Protein AF-A0A080LSF0-F1 (afdb_monomer_lite)

Secondary structure (DSSP, 8-state):
--PPP---------------S-EEEEEEEETTTTEEEEEEEEETTS-HHHHHHHHHHHHHHH-HHHHHH--EEEE-GGG--HHHHHIIIIIH-PEEEEPPP----SGGGSTT--TTSPP-EESSTTS-SSEEE-TT--EEEE-TTT--EEEPEEEEEEGGGTEEEEE-HHHHHT---TTGGGS-GGGS-SSSSSS-S-EEEETTS-TTT--SS-TTSHHHHHHHGGGGGT-

Radius of gyration: 25.73 Å; chains: 1; bounding box: 47×42×105 Å

pLDDT: mean 82.64, std 15.12, range [38.5, 96.19]

Sequence (231 aa):
MGLQPVRLTAVTANKQLKSWFGYGLHVIADTHYELPVAVVVTCASASESPILRQRIGERFAEQPVLTERCDDFSTDRGLDAGETKALLWNTYRIRPLIDTRELWCAEKQESGFDPSSTITRPLFPDRTDTLVHTEMGNVRCRCPQTGEVRDLVFQGFAADRDTLKYRCPAAYVGEYVPGRRDLPRRRRCRSRCLWPDRSHQDFRTDRRSFVPTPHGSPSWHGGYNRRTALE

Foldseek 3Di:
DDDDDDDPPDDDPPPDPDDAPDKDWDFDADLVVLGTQDIDIGGPPDDPLVVVLVRVVVSCVVPVVCLVPAQEDADEQSNLDLVSLCCQCVPRVHFYLYAHDPPPCPLVPDDPDDPVDFDWDALDPVDPAQWIAGLLQFIWGAQPVPRDIDTWAWPAADSVQQKTKTAHPCLVVLHADPRLVVADPQQHDPRRDRGDRIDIRRCVVPSSNDTRQGPPDPVSCVVNVSCVSPD

Organism: NCBI:txid327160

Structure (mmCIF, N/CA/C/O backbone):
data_AF-A0A080LSF0-F1
#
_entry.id   AF-A0A080LSF0-F1
#
loop_
_atom_site.group_PDB
_atom_site.id
_atom_site.type_symbol
_atom_site.label_atom_id
_atom_site.label_alt_id
_atom_site.label_comp_id
_atom_site.label_asym_id
_atom_site.label_entity_id
_atom_site.label_seq_id
_atom_site.pdbx_PDB_ins_code
_atom_site.Cartn_x
_atom_site.Cartn_y
_atom_site.Cartn_z
_atom_site.occupancy
_atom_site.B_iso_or_equiv
_atom_site.auth_seq_id
_atom_site.auth_comp_id
_atom_site.auth_asym_id
_atom_site.auth_atom_id
_atom_site.pdbx_PDB_model_num
ATOM 1 N N . MET A 1 1 ? -23.026 25.110 74.675 1.00 40.28 1 MET A N 1
ATOM 2 C CA . MET A 1 1 ? -22.927 23.695 74.255 1.00 40.28 1 MET A CA 1
ATOM 3 C C . MET A 1 1 ? -23.204 23.643 72.756 1.00 40.28 1 MET A C 1
ATOM 5 O O . MET A 1 1 ? -24.357 23.642 72.361 1.00 40.28 1 MET A O 1
ATOM 9 N N . GLY A 1 2 ? -22.163 23.746 71.926 1.00 39.25 2 GLY A N 1
ATOM 10 C CA . GLY A 1 2 ? -22.273 23.708 70.464 1.00 39.25 2 GLY A CA 1
ATOM 11 C C . GLY A 1 2 ? -21.435 22.548 69.945 1.00 39.25 2 GLY A C 1
ATOM 12 O O . GLY A 1 2 ? -20.229 22.522 70.175 1.00 39.25 2 GLY A O 1
ATOM 13 N N . LEU A 1 3 ? -22.099 21.559 69.349 1.00 38.69 3 LEU A N 1
ATOM 14 C CA . LEU A 1 3 ? -21.509 20.324 68.837 1.00 38.69 3 LEU A CA 1
ATOM 15 C C . LEU A 1 3 ? -20.565 20.621 67.662 1.00 38.69 3 LEU A C 1
ATOM 17 O O . LEU A 1 3 ? -20.896 21.390 66.763 1.00 38.69 3 LEU A O 1
ATOM 21 N N . GLN A 1 4 ? -19.378 20.015 67.701 1.00 40.47 4 GLN A N 1
ATOM 22 C CA . GLN A 1 4 ? -18.344 20.134 66.675 1.00 40.47 4 GLN A CA 1
ATOM 23 C C . GLN A 1 4 ? -18.761 19.458 65.355 1.00 40.47 4 GLN A C 1
ATOM 25 O O . GLN A 1 4 ? -19.442 18.431 65.386 1.00 40.47 4 GLN A O 1
ATOM 30 N N . PRO A 1 5 ? -18.298 19.960 64.196 1.00 40.00 5 PRO A N 1
ATOM 31 C CA . PRO A 1 5 ? -18.469 19.269 62.927 1.00 40.00 5 PRO A CA 1
ATOM 32 C C . PRO A 1 5 ? -17.580 18.019 62.857 1.00 40.00 5 PRO A C 1
ATOM 34 O O . PRO A 1 5 ? -16.376 18.058 63.119 1.00 40.00 5 PRO A O 1
ATOM 37 N N . VAL A 1 6 ? -18.199 16.905 62.468 1.00 43.81 6 VAL A N 1
ATOM 38 C CA . VAL A 1 6 ? -17.555 15.615 62.207 1.00 43.81 6 VAL A CA 1
ATOM 39 C C . VAL A 1 6 ? -16.583 15.766 61.034 1.00 43.81 6 VAL A C 1
ATOM 41 O O . VAL A 1 6 ? -16.989 16.021 59.901 1.00 43.81 6 VAL A O 1
ATOM 44 N N . ARG A 1 7 ? -15.284 15.584 61.296 1.00 40.38 7 ARG A N 1
ATOM 45 C CA . ARG A 1 7 ? -14.279 15.369 60.249 1.00 40.38 7 ARG A CA 1
ATOM 46 C C . ARG A 1 7 ? -14.437 13.952 59.706 1.00 40.38 7 ARG A C 1
ATOM 48 O O . ARG A 1 7 ? -13.991 12.994 60.331 1.00 40.38 7 ARG A O 1
ATOM 55 N N . LEU A 1 8 ? -15.042 13.825 58.529 1.00 38.50 8 LEU A N 1
ATOM 56 C CA . LEU A 1 8 ? -14.898 12.628 57.707 1.00 38.50 8 LEU A CA 1
ATOM 57 C C . LEU A 1 8 ? -13.554 12.705 56.979 1.00 38.50 8 LEU A C 1
ATOM 59 O O . LEU A 1 8 ? -13.426 13.314 55.919 1.00 38.50 8 LEU A O 1
ATOM 63 N N . THR A 1 9 ? -12.533 12.103 57.580 1.00 46.72 9 THR A N 1
ATOM 64 C CA . THR A 1 9 ? -11.252 11.832 56.925 1.00 46.72 9 THR A CA 1
ATOM 65 C C . THR A 1 9 ? -11.455 10.639 55.988 1.00 46.72 9 THR A C 1
ATOM 67 O O . THR A 1 9 ? -11.308 9.489 56.394 1.00 46.72 9 THR A O 1
ATOM 70 N N . ALA A 1 10 ? -11.852 10.894 54.741 1.00 41.94 10 ALA A N 1
ATOM 71 C CA . ALA A 1 10 ? -11.826 9.876 53.695 1.00 41.94 10 ALA A CA 1
ATOM 72 C C . ALA A 1 10 ? -10.436 9.868 53.048 1.00 41.94 10 ALA A C 1
ATOM 74 O O . ALA A 1 10 ? -9.954 10.884 52.551 1.00 41.94 10 ALA A O 1
ATOM 75 N N . VAL A 1 11 ? -9.793 8.706 53.127 1.00 44.81 11 VAL A N 1
ATOM 76 C CA . VAL A 1 11 ? -8.444 8.389 52.654 1.00 44.81 11 VAL A CA 1
ATOM 77 C C . VAL A 1 11 ? -8.205 8.919 51.237 1.00 44.81 11 VAL A C 1
ATOM 79 O O . VAL A 1 11 ? -8.890 8.551 50.284 1.00 44.81 11 VAL A O 1
ATOM 82 N N . THR A 1 12 ? -7.197 9.776 51.105 1.00 47.62 12 THR A N 1
ATOM 83 C CA . THR A 1 12 ? -6.703 10.323 49.843 1.00 47.62 12 THR A CA 1
ATOM 84 C C . THR A 1 12 ? -6.126 9.194 48.989 1.00 47.62 12 THR A C 1
ATOM 86 O O . THR A 1 12 ? -4.982 8.781 49.165 1.00 47.62 12 THR A O 1
ATOM 89 N N . ALA A 1 13 ? -6.893 8.693 48.020 1.00 54.50 13 ALA A N 1
ATOM 90 C CA . ALA A 1 13 ? -6.289 8.040 46.868 1.00 54.50 13 ALA A CA 1
ATOM 91 C C . ALA A 1 13 ? -5.693 9.154 46.003 1.00 54.50 13 ALA A C 1
ATOM 93 O O . ALA A 1 13 ? -6.426 9.962 45.435 1.00 54.50 13 ALA A O 1
ATOM 94 N N . ASN A 1 14 ? -4.364 9.224 45.956 1.00 56.47 14 ASN A N 1
ATOM 95 C CA . ASN A 1 14 ? -3.581 10.188 45.186 1.00 56.47 14 ASN A CA 1
ATOM 96 C C . ASN A 1 14 ? -3.813 9.970 43.670 1.00 56.47 14 ASN A C 1
ATOM 98 O O . ASN A 1 14 ? -2.959 9.453 42.954 1.00 56.47 14 ASN A O 1
ATOM 102 N N . LYS A 1 15 ? -5.010 10.288 43.163 1.00 54.94 15 LYS A N 1
ATOM 103 C CA . LYS A 1 15 ? -5.308 10.307 41.729 1.00 54.94 15 LYS A CA 1
ATOM 104 C C . LYS A 1 15 ? -4.701 11.582 41.168 1.00 54.94 15 LYS A C 1
ATOM 106 O O . LYS A 1 15 ? -5.305 12.647 41.244 1.00 54.94 15 LYS A O 1
ATOM 111 N N . GLN A 1 16 ? -3.498 11.471 40.610 1.00 58.56 16 GLN A N 1
ATOM 112 C CA . GLN A 1 16 ? -2.958 12.537 39.775 1.00 58.56 16 GLN A CA 1
ATOM 113 C C . GLN A 1 16 ? -3.924 12.772 38.612 1.00 58.56 16 GLN A C 1
ATOM 115 O O . GLN A 1 16 ? -4.138 11.887 37.780 1.00 58.56 16 GLN A O 1
ATOM 120 N N . LEU A 1 17 ? -4.536 13.955 38.581 1.00 66.69 17 LEU A N 1
ATOM 121 C CA . LEU A 1 17 ? -5.383 14.379 37.479 1.00 66.69 17 LEU A CA 1
ATOM 122 C C . LEU A 1 17 ? -4.464 14.629 36.275 1.00 66.69 17 LEU A C 1
ATOM 124 O O . LEU A 1 17 ? -3.744 15.623 36.234 1.00 66.69 17 LEU A O 1
ATOM 128 N N . LYS A 1 18 ? -4.424 13.688 35.328 1.00 62.88 18 LYS A N 1
ATOM 129 C CA . LYS A 1 18 ? -3.669 13.862 34.083 1.00 62.88 18 LYS A CA 1
ATOM 130 C C . LYS A 1 18 ? -4.494 14.734 33.143 1.00 62.88 18 LYS A C 1
ATOM 132 O O . LYS A 1 18 ? -5.516 14.281 32.632 1.00 62.88 18 LYS A O 1
ATOM 137 N N . SER A 1 19 ? -4.075 15.981 32.949 1.00 66.12 19 SER A N 1
ATOM 138 C CA . SER A 1 19 ? -4.616 16.847 31.906 1.00 66.12 19 SER A CA 1
ATOM 139 C C . SER A 1 19 ? -3.895 16.562 30.589 1.00 66.12 19 SER A C 1
ATOM 141 O O . SER A 1 19 ? -2.668 16.490 30.534 1.00 66.12 19 SER A O 1
ATOM 143 N N . TRP A 1 20 ? -4.665 16.380 29.521 1.00 63.91 20 TRP A N 1
ATOM 144 C CA . TRP A 1 20 ? -4.152 16.203 28.166 1.00 63.91 20 TRP A CA 1
ATOM 145 C C . TRP A 1 20 ? -4.634 17.378 27.327 1.00 63.91 20 TRP A C 1
ATOM 147 O O . TRP A 1 20 ? -5.808 17.745 27.397 1.00 63.91 20 TRP A O 1
ATOM 157 N N . PHE A 1 21 ? -3.746 17.968 26.530 1.00 72.25 21 PHE A N 1
ATOM 158 C CA . PHE A 1 21 ? -4.085 19.070 25.626 1.00 72.25 21 PHE A CA 1
ATOM 159 C C . PHE A 1 21 ? -4.715 18.528 24.329 1.00 72.25 21 PHE A C 1
ATOM 161 O O . PHE A 1 21 ? -4.213 18.755 23.234 1.00 72.25 21 PHE A O 1
ATOM 168 N N . GLY A 1 22 ? -5.774 17.726 24.468 1.00 85.00 22 GLY A N 1
ATOM 169 C CA . GLY A 1 22 ? -6.503 17.115 23.358 1.00 85.00 22 GLY A CA 1
ATOM 170 C C . GLY A 1 22 ? -6.647 15.597 23.455 1.00 85.00 22 GLY A C 1
ATOM 171 O O . GLY A 1 22 ? -5.888 14.902 24.140 1.00 85.00 22 GLY A O 1
ATOM 172 N N . TYR A 1 23 ? -7.629 15.092 22.715 1.00 90.56 23 TYR A N 1
ATOM 173 C CA . TYR A 1 23 ? -7.934 13.674 22.569 1.00 90.56 23 TYR A CA 1
ATOM 174 C C . TYR A 1 23 ? -7.954 13.312 21.084 1.00 90.56 23 TYR A C 1
ATOM 176 O O . TYR A 1 23 ? -8.369 14.123 20.261 1.00 90.56 23 TYR A O 1
ATOM 184 N N . GLY A 1 24 ? -7.514 12.099 20.759 1.00 91.56 24 GLY A N 1
ATOM 185 C CA . GLY A 1 24 ? -7.677 11.498 19.439 1.00 91.56 24 GLY A CA 1
ATOM 186 C C . GLY A 1 24 ? -8.818 10.488 19.470 1.00 91.56 24 GLY A C 1
ATOM 187 O O . GLY A 1 24 ? -8.877 9.665 20.386 1.00 91.56 24 GLY A O 1
ATOM 188 N N . LEU A 1 25 ? -9.716 10.551 18.491 1.00 92.75 25 LEU A N 1
ATOM 189 C CA . LEU A 1 25 ? -10.762 9.557 18.268 1.00 92.75 25 LEU A CA 1
ATOM 190 C C . LEU A 1 25 ? -10.353 8.704 17.067 1.00 92.75 25 LEU A C 1
ATOM 192 O O . LEU A 1 25 ? -10.252 9.221 15.961 1.00 92.75 25 LEU A O 1
ATOM 196 N N . HIS A 1 26 ? -10.136 7.409 17.279 1.00 92.94 26 HIS A N 1
ATOM 197 C CA . HIS A 1 26 ? -9.814 6.472 16.204 1.00 92.94 26 HIS A CA 1
ATOM 198 C C . HIS A 1 26 ? -11.034 5.609 15.938 1.00 92.94 26 HIS A C 1
ATOM 200 O O . HIS A 1 26 ? -11.561 4.976 16.860 1.00 92.94 26 HIS A O 1
ATOM 206 N N . VAL A 1 27 ? -11.462 5.577 14.681 1.00 93.38 27 VAL A N 1
ATOM 207 C CA . VAL A 1 27 ? -12.627 4.819 14.230 1.00 93.38 27 VAL A CA 1
ATOM 208 C C . VAL A 1 27 ? -12.188 3.870 13.126 1.00 93.38 27 VAL A C 1
ATOM 210 O O . VAL A 1 27 ? -11.544 4.275 12.164 1.00 93.38 27 VAL A O 1
ATOM 213 N N . ILE A 1 28 ? -12.548 2.599 13.269 1.00 94.06 28 ILE A N 1
ATOM 214 C CA . ILE A 1 28 ? -12.563 1.640 12.167 1.00 94.06 28 ILE A CA 1
ATOM 215 C C . ILE A 1 28 ? -14.034 1.404 11.859 1.00 94.06 28 ILE A C 1
ATOM 217 O O . ILE A 1 28 ? -14.806 1.103 12.773 1.00 94.06 28 ILE A O 1
ATOM 221 N N . ALA A 1 29 ? -14.425 1.531 10.599 1.00 93.75 29 ALA A N 1
ATOM 222 C CA . ALA A 1 29 ? -15.803 1.351 10.171 1.00 93.75 29 ALA A CA 1
ATOM 223 C C . ALA A 1 29 ? -15.880 0.560 8.863 1.00 93.75 29 ALA A C 1
ATOM 225 O O . ALA A 1 29 ? -14.932 0.516 8.079 1.00 93.75 29 ALA A O 1
ATOM 226 N N . ASP A 1 30 ? -17.023 -0.083 8.662 1.00 93.88 30 ASP A N 1
ATOM 227 C CA . ASP A 1 30 ? -17.401 -0.687 7.393 1.00 93.88 30 ASP A CA 1
ATOM 228 C C . ASP A 1 30 ? -17.843 0.434 6.443 1.00 93.88 30 ASP A C 1
ATOM 230 O O . ASP A 1 30 ? -18.786 1.163 6.744 1.00 93.88 30 ASP A O 1
ATOM 234 N N . THR A 1 31 ? -17.155 0.591 5.311 1.00 92.69 31 THR A N 1
ATOM 235 C CA . THR A 1 31 ? -17.425 1.666 4.339 1.00 92.69 31 THR A CA 1
ATOM 236 C C . THR A 1 31 ? -18.620 1.388 3.430 1.00 92.69 31 THR A C 1
ATOM 238 O O . THR A 1 31 ? -19.065 2.287 2.728 1.00 92.69 31 THR A O 1
ATOM 241 N N . HIS A 1 32 ? -19.150 0.163 3.413 1.00 90.56 32 HIS A N 1
ATOM 242 C CA . HIS A 1 32 ? -20.337 -0.182 2.634 1.00 90.56 32 HIS A CA 1
ATOM 243 C C . HIS A 1 32 ? -21.624 0.118 3.406 1.00 90.56 32 HIS A C 1
ATOM 245 O O . HIS A 1 32 ? -22.614 0.542 2.816 1.00 90.56 32 HIS A O 1
ATOM 251 N N . TYR A 1 33 ? -21.620 -0.122 4.718 1.00 91.44 33 TYR A N 1
ATOM 252 C CA . TYR A 1 33 ? -22.769 0.141 5.592 1.00 91.44 33 TYR A CA 1
ATOM 253 C C . TYR A 1 33 ? -22.619 1.407 6.440 1.00 91.44 33 TYR A C 1
ATOM 255 O O . TYR A 1 33 ? -23.554 1.753 7.155 1.00 91.44 33 TYR A O 1
ATOM 263 N N . GLU A 1 34 ? -21.460 2.065 6.387 1.00 91.69 34 GLU A N 1
ATOM 264 C CA . GLU A 1 34 ? -21.128 3.264 7.172 1.00 91.69 34 GLU A CA 1
ATOM 265 C C . GLU A 1 34 ? -21.250 3.031 8.691 1.00 91.69 34 GLU A C 1
ATOM 267 O O . GLU A 1 34 ? -21.584 3.924 9.470 1.00 91.69 34 GLU A O 1
ATOM 272 N N . LEU A 1 35 ? -20.980 1.797 9.137 1.00 91.25 35 LEU A N 1
ATOM 273 C CA . LEU A 1 35 ? -21.131 1.391 10.535 1.00 91.25 35 LEU A CA 1
ATOM 274 C C . LEU A 1 35 ? -19.777 1.292 11.246 1.00 91.25 35 LEU A C 1
ATOM 276 O O . LEU A 1 35 ? -18.890 0.575 10.770 1.00 91.25 35 LEU A O 1
ATOM 280 N N . PRO A 1 36 ? -19.613 1.920 12.428 1.00 92.81 36 PRO A N 1
ATOM 281 C CA . PRO A 1 36 ? -18.397 1.779 13.213 1.00 92.81 36 PRO A CA 1
ATOM 282 C C . PRO A 1 36 ? -18.262 0.347 13.736 1.00 92.81 36 PRO A C 1
ATOM 284 O O . PRO A 1 36 ? -19.148 -0.178 14.412 1.00 92.81 36 PRO A O 1
ATOM 287 N N . VAL A 1 37 ? -17.120 -0.277 13.455 1.00 92.75 37 VAL A N 1
ATOM 288 C CA . VAL A 1 37 ? -16.771 -1.611 13.959 1.00 92.75 37 VAL A CA 1
ATOM 289 C C . VAL A 1 37 ? -15.859 -1.539 15.176 1.00 92.75 37 VAL A C 1
ATOM 291 O O . VAL A 1 37 ? -15.918 -2.428 16.017 1.00 92.75 37 VAL A O 1
ATOM 294 N N . ALA A 1 38 ? -15.039 -0.498 15.310 1.00 92.19 38 ALA A N 1
ATOM 295 C CA . ALA A 1 38 ? -14.228 -0.258 16.498 1.00 92.19 38 ALA A CA 1
ATOM 296 C C . ALA A 1 38 ? -14.051 1.243 16.730 1.00 92.19 38 ALA A C 1
ATOM 298 O O . ALA A 1 38 ? -13.849 2.002 15.784 1.00 92.19 38 ALA A O 1
ATOM 299 N N . VAL A 1 39 ? -14.098 1.659 17.996 1.00 93.44 39 VAL A N 1
ATOM 300 C CA . VAL A 1 39 ? -13.910 3.053 18.407 1.00 93.44 39 VAL A CA 1
ATOM 301 C C . VAL A 1 39 ? -13.002 3.091 19.627 1.00 93.44 39 VAL A C 1
ATOM 303 O O . VAL A 1 39 ? -13.210 2.353 20.590 1.00 93.44 39 VAL A O 1
ATOM 306 N N . VAL A 1 40 ? -11.999 3.964 19.608 1.00 93.69 40 VAL A N 1
ATOM 307 C CA . VAL A 1 40 ? -11.136 4.221 20.763 1.00 93.69 40 VAL A CA 1
ATOM 308 C C . VAL A 1 40 ? -10.843 5.707 20.885 1.00 93.69 40 VAL A C 1
ATOM 310 O O . VAL A 1 40 ? -10.529 6.376 19.906 1.00 93.69 40 VAL A O 1
ATOM 313 N N . VAL A 1 41 ? -10.883 6.206 22.119 1.00 93.81 41 VAL A N 1
ATOM 314 C CA . VAL A 1 41 ? -10.379 7.536 22.460 1.00 93.81 41 VAL A CA 1
ATOM 315 C C . VAL A 1 41 ? -9.016 7.389 23.117 1.00 93.81 41 VAL A C 1
ATOM 317 O O . VAL A 1 41 ? -8.855 6.637 24.081 1.00 93.81 41 VAL A O 1
ATOM 320 N N . THR A 1 42 ? -8.027 8.113 22.610 1.00 92.88 42 THR A N 1
ATOM 321 C CA . THR A 1 42 ? -6.694 8.194 23.204 1.00 92.88 42 THR A CA 1
ATOM 322 C C . THR A 1 42 ? -6.323 9.631 23.513 1.00 92.88 42 THR A C 1
ATOM 324 O O . THR A 1 42 ? -6.989 10.583 23.116 1.00 92.88 42 THR A O 1
ATOM 327 N N . CYS A 1 43 ? -5.222 9.800 24.235 1.00 91.19 43 CYS A N 1
ATOM 328 C CA . CYS A 1 43 ? -4.607 11.110 24.397 1.00 91.19 43 CYS A CA 1
ATOM 329 C C . CYS A 1 43 ? -4.066 11.580 23.038 1.00 91.19 43 CYS A C 1
ATOM 331 O O . CYS A 1 43 ? -3.613 10.743 22.255 1.00 91.19 43 CYS A O 1
ATOM 333 N N . ALA A 1 44 ? -4.064 12.888 22.770 1.00 87.88 44 ALA A N 1
ATOM 334 C CA . ALA A 1 44 ? -3.561 13.434 21.501 1.00 87.88 44 ALA A CA 1
ATOM 335 C C . ALA A 1 44 ? -2.072 13.134 21.235 1.00 87.88 44 ALA A C 1
ATOM 337 O O . ALA A 1 44 ? -1.633 13.130 20.093 1.00 87.88 44 ALA A O 1
ATOM 338 N N . SER A 1 45 ? -1.285 12.859 22.278 1.00 88.50 45 SER A N 1
ATOM 339 C CA . SER A 1 45 ? 0.127 12.480 22.153 1.00 88.50 45 SER A CA 1
ATOM 340 C C . SER A 1 45 ? 0.348 11.017 21.757 1.00 88.50 45 SER A C 1
ATOM 342 O O . SER A 1 45 ? 1.490 10.603 21.554 1.00 88.50 45 SER A O 1
ATOM 344 N N . ALA A 1 46 ? -0.711 10.207 21.702 1.00 90.56 46 ALA A N 1
ATOM 345 C CA . ALA A 1 46 ? -0.591 8.796 21.383 1.00 90.56 46 ALA A C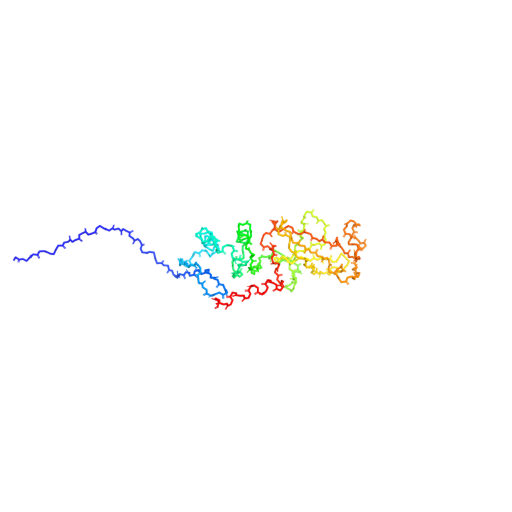A 1
ATOM 346 C C . ALA A 1 46 ? -0.425 8.601 19.870 1.00 90.56 46 ALA A C 1
ATOM 348 O O . ALA A 1 46 ? -1.184 9.145 19.075 1.00 90.56 46 ALA A O 1
ATOM 349 N N . SER A 1 47 ? 0.570 7.805 19.475 1.00 90.25 47 SER A N 1
ATOM 350 C CA . SER A 1 47 ? 0.828 7.520 18.062 1.00 90.25 47 SER A CA 1
ATOM 351 C C . SER A 1 47 ? -0.287 6.662 17.461 1.00 90.25 47 SER A C 1
ATOM 353 O O . SER A 1 47 ? -0.637 5.616 18.008 1.00 90.25 47 SER A O 1
ATOM 355 N N . GLU A 1 48 ? -0.801 7.080 16.307 1.00 93.38 48 GLU A N 1
ATOM 356 C CA . GLU A 1 48 ? -1.929 6.445 15.620 1.00 93.38 48 GLU A CA 1
ATOM 357 C C . GLU A 1 48 ? -1.570 5.066 15.047 1.00 93.38 48 GLU A C 1
ATOM 359 O O . GLU A 1 48 ? -2.345 4.121 15.164 1.00 93.38 48 GLU A O 1
ATOM 364 N N . SER A 1 49 ? -0.369 4.895 14.479 1.00 92.81 49 SER A N 1
ATOM 365 C CA . SER A 1 49 ? 0.010 3.639 13.811 1.00 92.81 49 SER A CA 1
ATOM 366 C C . SER A 1 49 ? 0.054 2.418 14.746 1.00 92.81 49 SER A C 1
ATOM 368 O O . SER A 1 49 ? -0.423 1.352 14.343 1.00 92.81 49 SER A O 1
ATOM 370 N N . PRO A 1 50 ? 0.610 2.498 15.975 1.00 94.12 50 PRO A N 1
ATOM 371 C CA . PRO A 1 50 ? 0.489 1.423 16.960 1.00 94.12 50 PRO A CA 1
ATOM 372 C C . PRO A 1 50 ? -0.955 1.151 17.382 1.00 94.12 50 PRO A C 1
ATOM 374 O O . PRO A 1 50 ? -1.342 -0.014 17.461 1.00 94.12 50 PRO A O 1
ATOM 377 N N . ILE A 1 51 ? -1.749 2.206 17.610 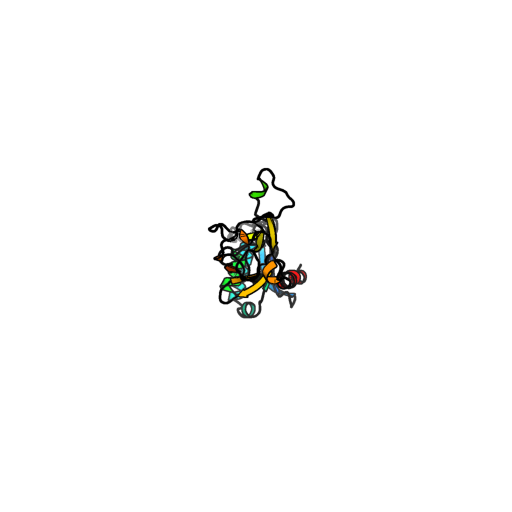1.00 94.81 51 ILE A N 1
ATOM 378 C CA . ILE A 1 51 ? -3.154 2.081 18.018 1.00 94.81 51 ILE A CA 1
ATOM 379 C C . ILE A 1 51 ? -3.943 1.347 16.938 1.00 94.81 51 ILE A C 1
ATOM 381 O O . ILE A 1 51 ? -4.613 0.368 17.245 1.00 94.81 51 ILE A O 1
ATOM 385 N N . LEU A 1 52 ? -3.811 1.753 15.674 1.00 95.12 52 LEU A N 1
ATOM 386 C CA . LEU A 1 52 ? -4.470 1.108 14.542 1.00 95.12 52 LEU A CA 1
ATOM 387 C C . LEU A 1 52 ? -4.187 -0.398 14.510 1.00 95.12 52 LEU A C 1
ATOM 389 O O . LEU A 1 52 ? -5.111 -1.205 14.469 1.00 95.12 52 LEU A O 1
ATOM 393 N N . ARG A 1 53 ? -2.908 -0.789 14.568 1.00 95.44 53 ARG A N 1
ATOM 394 C CA . ARG A 1 53 ? -2.505 -2.204 14.517 1.00 95.44 53 ARG A CA 1
ATOM 395 C C . ARG A 1 53 ? -3.037 -2.999 15.705 1.00 95.44 53 ARG A C 1
ATOM 397 O O . ARG A 1 53 ? -3.502 -4.120 15.516 1.00 95.44 53 ARG A O 1
ATOM 404 N N . GLN A 1 54 ? -2.999 -2.418 16.903 1.00 95.19 54 GLN A N 1
ATOM 405 C CA . GLN A 1 54 ? -3.588 -3.026 18.094 1.00 95.19 54 GLN A CA 1
ATOM 406 C C . GLN A 1 54 ? -5.096 -3.237 17.911 1.00 95.19 54 GLN A C 1
ATOM 408 O O . GLN A 1 54 ? -5.584 -4.339 18.139 1.00 95.19 54 GLN A O 1
ATOM 413 N N . ARG A 1 55 ? -5.823 -2.215 17.444 1.00 94.94 55 ARG A N 1
ATOM 414 C CA . ARG A 1 55 ? -7.281 -2.273 17.271 1.00 94.94 55 ARG A CA 1
ATOM 415 C C . ARG A 1 55 ? -7.714 -3.238 16.179 1.00 94.94 55 ARG A C 1
ATOM 417 O O . ARG A 1 55 ? -8.687 -3.952 16.386 1.00 94.94 55 ARG A O 1
ATOM 424 N N . ILE A 1 56 ? -6.978 -3.314 15.070 1.00 94.88 56 ILE A N 1
ATOM 425 C CA . ILE A 1 56 ? -7.167 -4.355 14.049 1.00 94.88 56 ILE A CA 1
ATOM 426 C C . ILE A 1 56 ? -7.034 -5.738 14.699 1.00 94.88 56 ILE A C 1
ATOM 428 O O . ILE A 1 56 ? -7.923 -6.571 14.551 1.00 94.88 56 ILE A O 1
ATOM 432 N N . GLY A 1 57 ? -5.954 -5.959 15.456 1.00 93.38 57 GLY A N 1
ATOM 433 C CA . GLY A 1 57 ? -5.674 -7.235 16.112 1.00 93.38 57 GLY A CA 1
ATOM 434 C C . GLY A 1 57 ? -6.765 -7.676 17.086 1.00 93.38 57 GLY A C 1
ATOM 435 O O . GLY A 1 57 ? -7.291 -8.781 16.970 1.00 93.38 57 GLY A O 1
ATOM 436 N N . GLU A 1 58 ? -7.125 -6.793 18.017 1.00 94.25 58 GLU A N 1
ATOM 437 C CA . GLU A 1 58 ? -8.179 -7.025 19.009 1.00 94.25 58 GLU A CA 1
ATOM 438 C C . GLU A 1 58 ? -9.526 -7.269 18.330 1.00 94.25 58 GLU A C 1
ATOM 440 O O . GLU A 1 58 ? -10.175 -8.283 18.584 1.00 94.25 58 GLU A O 1
ATOM 445 N N . ARG A 1 59 ? -9.926 -6.386 17.406 1.00 93.62 59 ARG A N 1
ATOM 446 C CA . ARG A 1 59 ? -11.262 -6.447 16.817 1.00 93.62 59 ARG A CA 1
ATOM 447 C C . ARG A 1 59 ? -11.474 -7.704 15.985 1.00 93.62 59 ARG A C 1
ATOM 449 O O . ARG A 1 59 ? -12.541 -8.308 16.036 1.00 93.62 59 ARG A O 1
ATOM 456 N N . PHE A 1 60 ? -10.465 -8.104 15.225 1.00 92.81 60 PHE A N 1
ATOM 457 C CA . PHE A 1 60 ? -10.527 -9.298 14.393 1.00 92.81 60 PHE A CA 1
ATOM 458 C C . PHE A 1 60 ? -10.415 -10.595 15.194 1.00 92.81 60 PHE A C 1
ATOM 460 O O . PHE A 1 60 ? -10.990 -11.601 14.786 1.00 92.81 60 PHE A O 1
ATOM 467 N N . ALA A 1 61 ? -9.744 -10.576 16.349 1.00 92.69 61 ALA A N 1
ATOM 468 C CA . ALA A 1 61 ? -9.771 -11.698 17.283 1.00 92.69 61 ALA A CA 1
ATOM 469 C C . ALA A 1 61 ? -11.141 -11.840 17.970 1.00 92.69 61 ALA A C 1
ATOM 471 O O . ALA A 1 61 ? -11.647 -12.950 18.113 1.00 92.69 61 ALA A O 1
ATOM 472 N N . GLU A 1 62 ? -11.758 -10.724 18.367 1.00 94.44 62 GLU A N 1
ATOM 473 C CA . GLU A 1 62 ? -13.090 -10.703 18.985 1.00 94.44 62 GLU A CA 1
ATOM 474 C C . GLU A 1 62 ? -14.207 -11.074 18.004 1.00 94.44 62 GLU A C 1
ATOM 476 O O . GLU A 1 62 ? -15.183 -11.720 18.386 1.00 94.44 62 GLU A O 1
ATOM 481 N N . GLN A 1 63 ? -14.088 -10.650 16.742 1.00 92.94 63 GLN A N 1
ATOM 482 C CA . GLN A 1 63 ? -15.094 -10.869 15.703 1.00 92.94 63 GLN A CA 1
ATOM 483 C C . GLN A 1 63 ? -14.470 -11.395 14.403 1.00 92.94 63 GLN A C 1
ATOM 485 O O . GLN A 1 63 ? -14.322 -10.641 13.435 1.00 92.94 63 GLN A O 1
ATOM 490 N N . PRO A 1 64 ? -14.178 -12.707 14.328 1.00 92.31 64 PRO A N 1
ATOM 491 C CA . PRO A 1 64 ? -13.571 -13.319 13.145 1.00 92.31 64 PRO A CA 1
ATOM 492 C C . PRO A 1 64 ? -14.385 -13.130 11.857 1.00 92.31 64 PRO A C 1
ATOM 494 O O . PRO A 1 64 ? -13.810 -12.956 10.786 1.00 92.31 64 PRO A O 1
ATOM 497 N N . VAL A 1 65 ? -15.717 -13.044 11.956 1.00 92.12 65 VAL A N 1
ATOM 498 C CA . VAL A 1 65 ? -16.607 -12.781 10.808 1.00 92.12 65 VAL A CA 1
ATOM 499 C C . VAL A 1 65 ? -16.250 -11.499 10.042 1.00 92.12 65 VAL A C 1
ATOM 501 O O . VAL A 1 65 ? -16.499 -11.406 8.842 1.00 92.12 65 VAL A O 1
ATOM 504 N N . LEU A 1 66 ? -15.644 -10.505 10.705 1.00 91.00 66 LEU A N 1
ATOM 505 C CA . LEU A 1 66 ? -15.173 -9.293 10.034 1.00 91.00 66 LEU A CA 1
ATOM 506 C C . LEU A 1 66 ? -13.995 -9.598 9.107 1.00 91.00 66 LEU A C 1
ATOM 508 O O . LEU A 1 66 ? -13.960 -9.090 7.993 1.00 91.00 66 LEU A O 1
ATOM 512 N N . THR A 1 67 ? -13.067 -10.463 9.524 1.00 90.19 67 THR A N 1
ATOM 513 C CA . THR A 1 67 ? -11.928 -10.866 8.681 1.00 90.19 67 THR A CA 1
ATOM 514 C C . THR A 1 67 ? -12.349 -11.694 7.480 1.00 90.19 67 THR A C 1
ATOM 516 O O . THR A 1 67 ? -11.772 -11.543 6.413 1.00 90.19 67 THR A O 1
ATOM 519 N N . GLU A 1 68 ? -13.385 -12.520 7.623 1.00 90.44 68 GLU A N 1
ATOM 520 C CA . GLU A 1 68 ? -13.912 -13.338 6.524 1.00 90.44 68 GLU A CA 1
ATOM 521 C C . GLU A 1 68 ? -14.593 -12.503 5.434 1.00 90.44 68 GLU A C 1
ATOM 523 O O . GLU A 1 68 ? -14.664 -12.930 4.284 1.00 90.44 68 GLU A O 1
ATOM 528 N N . ARG A 1 69 ? -15.110 -11.323 5.793 1.00 91.88 69 ARG A N 1
ATOM 529 C CA . ARG A 1 69 ? -15.869 -10.446 4.889 1.00 91.88 69 ARG A CA 1
ATOM 530 C C . ARG A 1 69 ? -15.083 -9.239 4.386 1.00 91.88 69 ARG A C 1
ATOM 532 O O . ARG A 1 69 ? -15.512 -8.600 3.430 1.00 91.88 69 ARG A O 1
ATOM 539 N N . CYS A 1 70 ? -13.995 -8.875 5.056 1.00 94.06 70 CYS A N 1
ATOM 540 C CA . CYS A 1 70 ? -13.208 -7.697 4.724 1.00 94.06 70 CYS A CA 1
ATOM 541 C C . CYS A 1 70 ? -12.238 -8.020 3.581 1.00 94.06 70 CYS A C 1
ATOM 543 O O . CYS A 1 70 ? -11.207 -8.652 3.787 1.00 94.06 70 CYS A O 1
ATOM 545 N N . ASP A 1 71 ? -12.555 -7.573 2.367 1.00 93.62 71 ASP A N 1
ATOM 546 C CA . ASP A 1 71 ? -11.673 -7.768 1.208 1.00 93.62 71 ASP A CA 1
ATOM 547 C C . ASP A 1 71 ? -10.487 -6.791 1.205 1.00 93.62 71 ASP A C 1
ATOM 549 O O . ASP A 1 71 ? -9.357 -7.137 0.833 1.00 93.62 71 ASP A O 1
ATOM 553 N N . ASP A 1 72 ? -10.748 -5.546 1.606 1.00 95.75 72 ASP A N 1
ATOM 554 C CA . ASP A 1 72 ? -9.790 -4.452 1.603 1.00 95.75 72 ASP A CA 1
ATOM 555 C C . ASP A 1 72 ? -9.911 -3.552 2.841 1.00 95.75 72 ASP A C 1
ATOM 557 O O . ASP A 1 72 ? -10.957 -3.458 3.477 1.00 95.75 72 ASP A O 1
ATOM 561 N N . PHE A 1 73 ? -8.790 -2.925 3.206 1.00 96.19 73 PHE A N 1
ATOM 562 C CA . PHE A 1 73 ? -8.691 -1.992 4.325 1.00 96.19 73 PHE A CA 1
ATOM 563 C C . PHE A 1 73 ? -7.991 -0.719 3.859 1.00 96.19 73 PHE A C 1
ATOM 565 O O . PHE A 1 73 ? -6.818 -0.763 3.471 1.00 96.19 73 PHE A O 1
ATOM 572 N N . SER A 1 74 ? -8.696 0.410 3.911 1.00 95.62 74 SER A N 1
ATOM 573 C CA . SER A 1 74 ? -8.174 1.723 3.531 1.00 95.62 74 SER A CA 1
ATOM 574 C C . SER A 1 74 ? -7.931 2.621 4.736 1.00 95.62 74 SER A C 1
ATOM 576 O O . SER A 1 74 ? -8.705 2.609 5.689 1.00 95.62 74 SER A O 1
ATOM 578 N N . THR A 1 75 ? -6.878 3.431 4.677 1.00 93.94 75 THR A N 1
ATOM 579 C CA . THR A 1 75 ? -6.613 4.483 5.666 1.00 93.94 75 THR A CA 1
ATOM 580 C C . THR A 1 75 ? -5.734 5.583 5.067 1.00 93.94 75 THR A C 1
ATOM 582 O O . THR A 1 75 ? -5.220 5.435 3.954 1.00 93.94 75 THR A O 1
ATOM 585 N N . ASP A 1 76 ? -5.564 6.686 5.785 1.00 91.50 76 ASP A N 1
ATOM 586 C CA . ASP A 1 76 ? -4.801 7.846 5.345 1.00 91.50 76 ASP A CA 1
ATOM 587 C C . ASP A 1 76 ? -3.340 7.540 5.014 1.00 91.50 76 ASP A C 1
ATOM 589 O O . ASP A 1 76 ? -2.696 6.667 5.604 1.00 91.50 76 ASP A O 1
ATOM 593 N N . ARG A 1 77 ? -2.767 8.366 4.130 1.00 93.19 77 ARG A N 1
ATOM 594 C CA . ARG A 1 77 ? -1.335 8.354 3.779 1.00 93.19 77 ARG A CA 1
ATOM 595 C C . ARG A 1 77 ? -0.421 8.456 5.007 1.00 93.19 77 ARG A C 1
ATOM 597 O O . ARG A 1 77 ? 0.697 7.946 4.992 1.00 93.19 77 ARG A O 1
ATOM 604 N N . GLY A 1 78 ? -0.877 9.116 6.075 1.00 92.50 78 GLY A N 1
ATOM 605 C CA . GLY A 1 78 ? -0.134 9.242 7.335 1.00 92.50 78 GLY A CA 1
ATOM 606 C C . GLY A 1 78 ? 0.144 7.902 8.026 1.00 92.50 78 GLY A C 1
ATOM 607 O O . GLY A 1 78 ? 1.115 7.788 8.772 1.00 92.50 78 GLY A O 1
ATOM 608 N N . LEU A 1 79 ? -0.655 6.876 7.721 1.00 93.81 79 LEU A N 1
ATOM 609 C CA . LEU A 1 79 ? -0.597 5.540 8.315 1.00 93.81 79 LEU A CA 1
ATOM 610 C C . LEU A 1 79 ? 0.118 4.515 7.416 1.00 93.81 79 LEU A C 1
ATOM 612 O O . LEU A 1 79 ? 0.069 3.307 7.670 1.00 93.81 79 LEU A O 1
ATOM 616 N N . ASP A 1 80 ? 0.828 4.997 6.392 1.00 95.31 80 ASP A N 1
ATOM 617 C CA . ASP A 1 80 ? 1.681 4.197 5.518 1.00 95.31 80 ASP A CA 1
ATOM 618 C C . ASP A 1 80 ? 2.866 3.575 6.269 1.00 95.31 80 ASP A C 1
ATOM 620 O O . ASP A 1 80 ? 3.929 4.180 6.430 1.00 95.31 80 ASP A O 1
ATOM 624 N N . ALA A 1 81 ? 2.684 2.328 6.696 1.00 94.38 81 ALA A N 1
ATOM 625 C CA . ALA A 1 81 ? 3.705 1.535 7.362 1.00 94.38 81 ALA A CA 1
ATOM 626 C C . ALA A 1 81 ? 3.746 0.105 6.808 1.00 94.38 81 ALA A C 1
ATOM 628 O O . ALA A 1 81 ? 2.709 -0.536 6.590 1.00 94.38 81 ALA A O 1
ATOM 629 N N . GLY A 1 82 ? 4.962 -0.418 6.622 1.00 93.81 82 GLY A N 1
ATOM 630 C CA . GLY A 1 82 ? 5.180 -1.786 6.150 1.00 93.81 82 GLY A CA 1
ATOM 631 C C . GLY A 1 82 ? 4.603 -2.825 7.112 1.00 93.81 82 GLY A C 1
ATOM 632 O O . GLY A 1 82 ? 4.041 -3.822 6.669 1.00 93.81 82 GLY A O 1
ATOM 633 N N . GLU A 1 83 ? 4.654 -2.562 8.418 1.00 94.75 83 GLU A N 1
ATOM 634 C CA . GLU A 1 83 ? 4.108 -3.416 9.475 1.00 94.75 83 GLU A CA 1
ATOM 635 C C . GLU A 1 83 ? 2.582 -3.500 9.413 1.00 94.75 83 GLU A C 1
ATOM 637 O O . GLU A 1 83 ? 2.020 -4.579 9.589 1.00 94.75 83 GLU A O 1
ATOM 642 N N . THR A 1 84 ? 1.900 -2.388 9.124 1.00 95.69 84 THR A N 1
ATOM 643 C CA . THR A 1 84 ? 0.437 -2.365 8.958 1.00 95.69 84 THR A CA 1
ATOM 644 C C . THR A 1 84 ? 0.031 -3.159 7.718 1.00 95.69 84 THR A C 1
ATOM 646 O O . THR A 1 84 ? -0.832 -4.034 7.789 1.00 95.69 84 THR A O 1
ATOM 649 N N . LYS A 1 85 ? 0.710 -2.925 6.587 1.00 95.19 85 LYS A N 1
ATOM 650 C CA . LYS A 1 85 ? 0.500 -3.670 5.333 1.00 95.19 85 LYS A CA 1
ATOM 651 C C . LYS A 1 85 ? 0.805 -5.167 5.498 1.00 95.19 85 LYS A C 1
ATOM 653 O O . LYS A 1 85 ? 0.111 -6.009 4.926 1.00 95.19 85 LYS A O 1
ATOM 658 N N . ALA A 1 86 ? 1.819 -5.511 6.295 1.00 94.06 86 ALA A N 1
ATOM 659 C CA . ALA A 1 86 ? 2.159 -6.888 6.642 1.00 94.06 86 ALA A CA 1
ATOM 660 C C . ALA A 1 86 ? 1.071 -7.544 7.495 1.00 94.06 86 ALA A C 1
ATOM 662 O O . ALA A 1 86 ? 0.661 -8.651 7.166 1.00 94.06 86 ALA A O 1
ATOM 663 N N . LEU A 1 87 ? 0.593 -6.869 8.544 1.00 95.19 87 LEU A N 1
ATOM 664 C CA . LEU A 1 87 ? -0.470 -7.364 9.419 1.00 95.19 87 LEU A CA 1
ATOM 665 C C . LEU A 1 87 ? -1.736 -7.688 8.618 1.00 95.19 87 LEU A C 1
ATOM 667 O O . LEU A 1 87 ? -2.250 -8.800 8.701 1.00 95.19 87 LEU A O 1
ATOM 671 N N . LEU A 1 88 ? -2.195 -6.744 7.794 1.00 95.88 88 LEU A N 1
ATOM 672 C CA . LEU A 1 88 ? -3.403 -6.906 6.984 1.00 95.88 88 LEU A CA 1
ATOM 673 C C . LEU A 1 88 ? -3.294 -8.102 6.032 1.00 95.88 88 LEU A C 1
ATOM 675 O O . LEU A 1 88 ? -4.160 -8.974 6.037 1.00 95.88 88 LEU A O 1
ATOM 679 N N . TRP A 1 89 ? -2.206 -8.196 5.262 1.00 94.81 89 TRP A N 1
ATOM 680 C CA . TRP A 1 89 ? -2.097 -9.254 4.260 1.00 94.81 89 TRP A CA 1
ATOM 681 C C . TRP A 1 89 ? -1.633 -10.601 4.822 1.00 94.81 89 TRP A C 1
ATOM 683 O O . TRP A 1 89 ? -2.222 -11.631 4.510 1.00 94.81 89 TRP A O 1
ATOM 693 N N . ASN A 1 90 ? -0.560 -10.629 5.614 1.00 92.69 90 ASN A N 1
ATOM 694 C CA . ASN A 1 90 ? 0.041 -11.892 6.050 1.00 92.69 90 ASN A CA 1
ATOM 695 C C . ASN A 1 90 ? -0.825 -12.604 7.088 1.00 92.69 90 ASN A C 1
ATOM 697 O O . ASN A 1 90 ? -0.898 -13.830 7.057 1.00 92.69 90 ASN A O 1
ATOM 701 N N . THR A 1 91 ? -1.457 -11.845 7.987 1.00 93.56 91 THR A N 1
ATOM 702 C CA . THR A 1 91 ? -2.269 -12.409 9.069 1.00 93.56 91 THR A CA 1
ATOM 703 C C . THR A 1 91 ? -3.714 -12.591 8.633 1.00 93.56 91 THR A C 1
ATOM 705 O O . THR A 1 91 ? -4.265 -13.671 8.814 1.00 93.56 91 THR A O 1
ATOM 708 N N . TYR A 1 92 ? -4.317 -11.562 8.032 1.00 95.12 92 TYR A N 1
ATOM 709 C CA . TYR A 1 92 ? -5.761 -11.546 7.775 1.00 95.12 92 TYR A CA 1
ATOM 710 C C . TYR A 1 92 ? -6.147 -11.726 6.306 1.00 95.12 92 TYR A C 1
ATOM 712 O O . TYR A 1 92 ? -7.325 -11.871 6.013 1.00 95.12 92 TYR A O 1
ATOM 720 N N . ARG A 1 93 ? -5.180 -11.737 5.376 1.00 93.81 93 ARG A N 1
ATOM 721 C CA . ARG A 1 93 ? -5.421 -11.793 3.918 1.00 93.81 93 ARG A CA 1
ATOM 722 C C . ARG A 1 93 ? -6.303 -10.655 3.387 1.00 93.81 93 ARG A C 1
ATOM 724 O O . ARG A 1 93 ? -6.877 -10.765 2.309 1.00 93.81 93 ARG A O 1
ATOM 731 N N . ILE A 1 94 ? -6.291 -9.523 4.088 1.00 95.81 94 ILE A N 1
ATOM 732 C CA . ILE A 1 94 ? -6.990 -8.291 3.720 1.00 95.81 94 ILE A CA 1
ATOM 733 C C . ILE A 1 94 ? -6.056 -7.423 2.876 1.00 95.81 94 ILE A C 1
ATOM 735 O O . ILE A 1 94 ? -4.880 -7.241 3.211 1.00 95.81 94 ILE A O 1
ATOM 739 N N . ARG A 1 95 ? -6.554 -6.880 1.762 1.00 95.81 95 ARG A N 1
ATOM 740 C CA . ARG A 1 95 ? -5.755 -6.043 0.854 1.00 95.81 95 ARG A CA 1
ATOM 741 C C . ARG A 1 95 ? -5.559 -4.642 1.450 1.00 95.81 95 ARG A C 1
ATOM 743 O O . ARG A 1 95 ? -6.541 -3.928 1.632 1.00 95.81 95 ARG A O 1
ATOM 750 N N . PRO A 1 96 ? -4.317 -4.196 1.710 1.00 95.75 96 PRO A N 1
ATOM 751 C CA . PRO A 1 96 ? -4.085 -2.845 2.200 1.00 95.75 96 PRO A CA 1
ATOM 752 C C . PRO A 1 96 ? -4.207 -1.818 1.065 1.00 95.75 96 PRO A C 1
ATOM 754 O O . PRO A 1 96 ? -3.471 -1.884 0.078 1.00 95.75 96 PRO A O 1
ATOM 757 N N . LEU A 1 97 ? -5.096 -0.843 1.234 1.00 96.12 97 LEU A N 1
ATOM 758 C CA . LEU A 1 97 ? -5.297 0.299 0.342 1.00 96.12 97 LEU A CA 1
ATOM 759 C C . LEU A 1 97 ? -4.867 1.578 1.065 1.00 96.12 97 LEU A C 1
ATOM 761 O O . LEU A 1 97 ? -5.685 2.375 1.509 1.00 96.12 97 LEU A O 1
ATOM 765 N N . ILE A 1 98 ? -3.558 1.733 1.240 1.00 95.06 98 ILE A N 1
ATOM 766 C CA . ILE A 1 98 ? -2.959 2.862 1.959 1.00 95.06 98 ILE A CA 1
ATOM 767 C C . ILE A 1 98 ? -2.071 3.610 0.974 1.00 95.06 98 ILE A C 1
ATOM 769 O O . ILE A 1 98 ? -1.185 2.992 0.369 1.00 95.06 98 ILE A O 1
ATOM 773 N N . ASP A 1 99 ? -2.327 4.907 0.787 1.00 94.06 99 ASP A N 1
ATOM 774 C CA . ASP A 1 99 ? -1.479 5.750 -0.056 1.00 94.06 99 ASP A CA 1
ATOM 775 C C . ASP A 1 99 ? -0.052 5.799 0.500 1.00 94.06 99 ASP A C 1
ATOM 777 O O . ASP A 1 99 ? 0.169 5.657 1.700 1.00 94.06 99 ASP A O 1
ATOM 781 N N . THR A 1 100 ? 0.936 5.945 -0.377 1.00 92.75 100 THR A N 1
ATOM 782 C CA . THR A 1 100 ? 2.341 5.855 0.025 1.00 92.75 100 THR A CA 1
ATOM 783 C C . THR A 1 100 ? 2.865 7.222 0.422 1.00 92.75 100 THR A C 1
ATOM 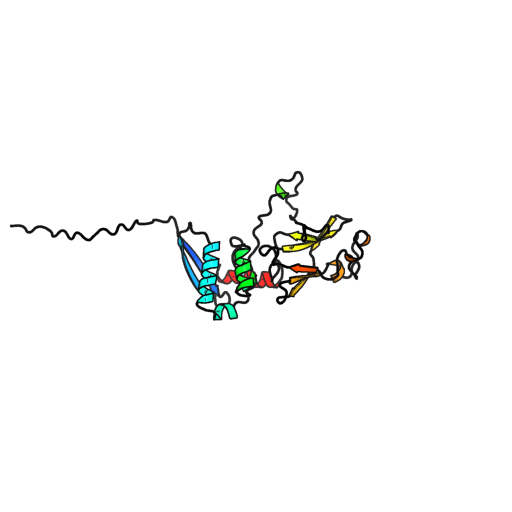785 O O . THR A 1 100 ? 2.759 8.197 -0.321 1.00 92.75 100 THR A O 1
ATOM 788 N N . ARG A 1 101 ? 3.496 7.299 1.589 1.00 92.75 101 ARG A N 1
ATOM 789 C CA . ARG A 1 101 ? 4.211 8.496 2.014 1.00 92.75 101 ARG A CA 1
ATOM 790 C C . ARG A 1 101 ? 5.529 8.611 1.247 1.00 92.75 101 ARG A C 1
ATOM 792 O O . ARG A 1 101 ? 6.327 7.690 1.239 1.00 92.75 101 ARG A O 1
ATOM 799 N N . GLU A 1 102 ? 5.811 9.751 0.642 1.00 89.56 102 GLU A N 1
ATOM 800 C CA . GLU A 1 102 ? 7.132 9.976 0.040 1.00 89.56 102 GLU A CA 1
ATOM 801 C C . GLU A 1 102 ? 8.181 10.254 1.126 1.00 89.56 102 GLU A C 1
ATOM 803 O O . GLU A 1 102 ? 8.215 11.339 1.711 1.00 89.56 102 GLU A O 1
ATOM 808 N N . LEU A 1 103 ? 9.012 9.257 1.430 1.00 90.50 103 LEU A N 1
ATOM 809 C CA . LEU A 1 103 ? 10.118 9.339 2.387 1.00 90.50 103 LEU A CA 1
ATOM 810 C C . LEU A 1 103 ? 11.482 9.338 1.701 1.00 90.50 103 LEU A C 1
ATOM 812 O O . LEU A 1 103 ? 12.472 9.713 2.330 1.00 90.50 103 LEU A O 1
ATOM 816 N N . TRP A 1 104 ? 11.571 8.919 0.438 1.00 91.62 104 TRP A N 1
ATOM 817 C CA . TRP A 1 104 ? 12.833 8.929 -0.291 1.00 91.62 104 TRP A CA 1
ATOM 818 C C . TRP A 1 104 ? 13.280 10.371 -0.555 1.00 91.62 104 TRP A C 1
ATOM 820 O O . TRP A 1 104 ? 12.632 11.141 -1.269 1.00 91.62 104 TRP A O 1
ATOM 830 N N . CYS A 1 105 ? 14.386 10.758 0.082 1.00 88.50 105 CYS A N 1
ATOM 831 C CA . CYS A 1 105 ? 14.906 12.123 0.038 1.00 88.50 105 CYS A CA 1
ATOM 832 C C . CYS A 1 105 ? 16.424 12.215 -0.145 1.00 88.50 105 CYS A C 1
ATOM 834 O O . CYS A 1 105 ? 16.928 13.324 -0.305 1.00 88.50 105 CYS A O 1
ATOM 836 N N . ALA A 1 106 ? 17.148 11.092 -0.131 1.00 88.00 106 ALA A N 1
ATOM 837 C CA . ALA A 1 106 ? 18.606 11.094 -0.242 1.00 88.00 106 ALA A CA 1
ATOM 838 C C . ALA A 1 106 ? 19.050 11.672 -1.593 1.00 88.00 106 ALA A C 1
ATOM 840 O O . ALA A 1 106 ? 19.885 12.568 -1.653 1.00 88.00 106 ALA A O 1
ATOM 841 N N . GLU A 1 107 ? 18.381 11.240 -2.658 1.00 87.56 107 GLU A N 1
ATOM 842 C CA . GLU A 1 107 ? 18.615 11.645 -4.041 1.00 87.56 107 GLU A CA 1
ATOM 843 C C . GLU A 1 107 ? 18.334 13.147 -4.251 1.00 87.56 107 GLU A C 1
ATOM 845 O O . GLU A 1 107 ? 18.933 13.784 -5.112 1.00 87.56 107 GLU A O 1
ATOM 850 N N . LYS A 1 108 ? 17.482 13.756 -3.408 1.00 85.88 108 LYS A N 1
ATOM 851 C CA . LYS A 1 108 ? 17.165 15.196 -3.461 1.00 85.88 108 LYS A CA 1
ATOM 852 C C . LYS A 1 108 ? 18.336 16.087 -3.034 1.00 85.88 108 LYS A C 1
ATOM 854 O O . LYS A 1 108 ? 18.292 17.290 -3.270 1.00 85.88 108 LYS A O 1
ATOM 859 N N . GLN A 1 109 ? 19.344 15.522 -2.368 1.00 87.50 109 GLN A N 1
ATOM 860 C CA . GLN A 1 109 ? 20.534 16.245 -1.909 1.00 87.50 109 GLN A CA 1
ATOM 861 C C . GLN A 1 109 ? 21.684 16.187 -2.928 1.00 87.50 109 GLN A C 1
ATOM 863 O O . GLN A 1 109 ? 22.711 16.837 -2.732 1.00 87.50 109 GLN A O 1
ATOM 868 N N . GLU A 1 110 ? 21.534 15.419 -4.010 1.00 87.69 110 GLU A N 1
ATOM 869 C CA . GLU A 1 110 ? 22.563 15.270 -5.036 1.00 87.69 110 GLU A CA 1
ATOM 870 C C . GLU A 1 110 ? 22.667 16.520 -5.923 1.00 87.69 110 GLU A C 1
ATOM 872 O O . GLU A 1 110 ? 21.677 17.165 -6.280 1.00 87.69 110 GLU A O 1
ATOM 877 N N . SER A 1 111 ? 23.898 16.866 -6.310 1.00 83.62 111 SER A N 1
ATOM 878 C CA . SER A 1 111 ? 24.147 17.988 -7.220 1.00 83.62 111 SER A CA 1
ATOM 879 C C . SER A 1 111 ? 23.577 17.676 -8.606 1.00 83.62 111 SER A C 1
ATOM 881 O O . SER A 1 111 ? 24.032 16.746 -9.266 1.00 83.62 111 SER A O 1
ATOM 883 N N . GLY A 1 112 ? 22.595 18.466 -9.050 1.00 84.00 112 GLY A N 1
ATOM 884 C CA . GLY A 1 112 ? 21.909 18.265 -10.332 1.00 84.00 112 GLY A CA 1
ATOM 885 C C . GLY A 1 112 ? 20.594 17.483 -10.247 1.00 84.00 112 GLY A C 1
ATOM 886 O O . GLY A 1 112 ? 20.064 17.109 -11.291 1.00 84.00 112 GLY A O 1
ATOM 887 N N . PHE A 1 113 ? 20.053 17.247 -9.044 1.00 86.12 113 PHE A N 1
ATOM 888 C CA . PHE A 1 113 ? 18.710 16.688 -8.887 1.00 86.12 113 PHE A CA 1
ATOM 889 C C . PHE A 1 113 ? 17.651 17.598 -9.526 1.00 86.12 113 PHE A C 1
ATOM 891 O O . PHE A 1 113 ? 17.546 18.780 -9.195 1.00 86.12 113 PHE A O 1
ATOM 898 N N . ASP A 1 114 ? 16.849 17.029 -10.424 1.00 86.62 114 ASP A N 1
ATOM 899 C CA . ASP A 1 114 ? 15.684 17.683 -11.013 1.00 86.62 114 ASP A CA 1
ATOM 900 C C . ASP A 1 114 ? 14.454 17.446 -10.115 1.00 86.62 114 ASP A C 1
ATOM 902 O O . ASP A 1 114 ? 14.005 16.299 -10.005 1.00 86.62 114 ASP A O 1
ATOM 906 N N . PRO A 1 115 ? 13.863 18.493 -9.506 1.00 85.69 115 PRO A N 1
ATOM 907 C CA . PRO A 1 115 ? 12.681 18.363 -8.653 1.00 85.69 115 PRO A CA 1
ATOM 908 C C . PRO A 1 115 ? 11.449 17.781 -9.350 1.00 85.69 115 PRO A C 1
ATOM 910 O O . PRO A 1 115 ? 10.553 17.285 -8.672 1.00 85.69 115 PRO A O 1
ATOM 913 N N . SER A 1 116 ? 11.384 17.848 -10.683 1.00 86.06 116 SER A N 1
ATOM 914 C CA . SER A 1 116 ? 10.293 17.264 -11.467 1.00 86.06 116 SER A CA 1
ATOM 915 C C . SER A 1 116 ? 10.489 15.770 -11.750 1.00 86.06 116 SER A C 1
ATOM 917 O O . SER A 1 116 ? 9.549 15.080 -12.153 1.00 86.06 116 SER A O 1
ATOM 919 N N . SER A 1 117 ? 11.693 15.242 -11.509 1.00 84.88 117 SER A N 1
ATOM 920 C CA . SER A 1 117 ? 12.013 13.839 -11.750 1.00 84.88 117 SER A CA 1
ATOM 921 C C . SER A 1 117 ? 11.465 12.924 -10.648 1.00 84.88 117 SER A C 1
ATOM 923 O O . SER A 1 117 ? 11.488 13.235 -9.457 1.00 84.88 117 SER A O 1
ATOM 925 N N . THR A 1 118 ? 10.963 11.747 -11.037 1.00 88.69 118 THR A N 1
ATOM 926 C CA . THR A 1 118 ? 10.554 10.719 -10.071 1.00 88.69 118 THR A CA 1
ATOM 927 C C . THR A 1 118 ? 11.777 9.959 -9.568 1.00 88.69 118 THR A C 1
ATOM 929 O O . THR A 1 118 ? 12.494 9.357 -10.368 1.00 88.69 118 THR A O 1
ATOM 932 N N . ILE A 1 119 ? 11.965 9.898 -8.249 1.00 91.19 119 ILE A N 1
ATOM 933 C CA . ILE A 1 119 ? 13.010 9.066 -7.643 1.00 91.19 119 ILE A CA 1
ATOM 934 C C . ILE A 1 119 ? 12.693 7.589 -7.899 1.00 91.19 119 ILE A C 1
ATOM 936 O O . ILE A 1 119 ? 11.582 7.113 -7.646 1.00 91.19 119 ILE A O 1
ATOM 940 N N . THR A 1 120 ? 13.687 6.850 -8.389 1.00 91.56 120 THR A N 1
ATOM 941 C CA . THR A 1 120 ? 13.580 5.408 -8.620 1.00 91.56 120 THR A CA 1
ATOM 942 C C . THR A 1 120 ? 14.793 4.678 -8.068 1.00 91.56 120 THR A C 1
ATOM 944 O O . THR A 1 120 ? 15.910 5.172 -8.205 1.00 91.56 120 THR A O 1
ATOM 947 N N . ARG A 1 121 ? 14.593 3.477 -7.524 1.00 91.25 121 ARG A N 1
ATOM 948 C CA . ARG A 1 121 ? 15.669 2.605 -7.026 1.00 91.25 121 ARG A CA 1
ATOM 949 C C . ARG A 1 121 ? 15.697 1.273 -7.769 1.00 91.25 121 ARG A C 1
ATOM 951 O O . ARG A 1 121 ? 14.656 0.876 -8.292 1.00 91.25 121 ARG A O 1
ATOM 958 N N . PRO A 1 122 ? 16.848 0.579 -7.849 1.00 89.62 122 PRO A N 1
ATOM 959 C CA . PRO A 1 122 ? 16.923 -0.740 -8.474 1.00 89.62 122 PRO A CA 1
ATOM 960 C C . PRO A 1 122 ? 15.941 -1.722 -7.829 1.00 89.62 122 PRO A C 1
ATOM 962 O O . PRO A 1 122 ? 15.916 -1.849 -6.608 1.00 89.62 122 PRO A O 1
ATOM 965 N N . LEU A 1 123 ? 15.159 -2.441 -8.641 1.00 87.50 123 LEU A N 1
ATOM 966 C CA . LEU A 1 123 ? 14.223 -3.455 -8.129 1.00 87.50 123 LEU A CA 1
ATOM 967 C C . LEU A 1 123 ? 14.958 -4.642 -7.495 1.00 87.50 123 LEU A C 1
ATOM 969 O O . LEU A 1 123 ? 14.498 -5.214 -6.511 1.00 87.50 123 LEU A O 1
ATOM 973 N N . PHE A 1 124 ? 16.109 -4.995 -8.064 1.00 84.62 124 PHE A N 1
ATOM 974 C CA . PHE A 1 124 ? 16.994 -6.043 -7.569 1.00 84.62 124 PHE A CA 1
ATOM 975 C C . PHE A 1 124 ? 18.388 -5.444 -7.341 1.00 84.62 124 PHE A C 1
ATOM 977 O O . PHE A 1 124 ? 19.194 -5.427 -8.271 1.00 84.62 124 PHE A O 1
ATOM 984 N N . PRO A 1 125 ? 18.687 -4.919 -6.138 1.00 83.94 125 PRO A N 1
ATOM 985 C CA . PRO A 1 125 ? 19.966 -4.258 -5.851 1.00 83.94 125 PRO A CA 1
ATOM 986 C C . PRO A 1 125 ? 21.192 -5.162 -6.041 1.00 83.94 125 PRO A C 1
ATOM 988 O O . PRO A 1 125 ? 22.288 -4.684 -6.314 1.00 83.94 125 PRO A O 1
ATOM 991 N N . ASP A 1 126 ? 21.002 -6.476 -5.927 1.00 83.00 126 ASP A N 1
ATOM 992 C CA . ASP A 1 126 ? 22.005 -7.519 -6.142 1.00 83.00 126 ASP A CA 1
ATOM 993 C C . ASP A 1 126 ? 22.298 -7.786 -7.630 1.00 83.00 126 ASP A C 1
ATOM 995 O O . ASP A 1 126 ? 23.170 -8.593 -7.962 1.00 83.00 126 ASP A O 1
ATOM 999 N N . ARG A 1 127 ? 21.569 -7.143 -8.550 1.00 77.25 127 ARG A N 1
ATOM 1000 C CA . ARG A 1 127 ? 21.646 -7.406 -9.989 1.00 77.25 127 ARG A CA 1
ATOM 1001 C C . ARG A 1 127 ? 21.910 -6.125 -10.758 1.00 77.25 127 ARG A C 1
ATOM 1003 O O . ARG A 1 127 ? 21.206 -5.134 -10.632 1.00 77.25 127 ARG A O 1
ATOM 1010 N N . THR A 1 128 ? 22.863 -6.191 -11.681 1.00 75.19 128 THR A N 1
ATOM 1011 C CA . THR A 1 128 ? 22.995 -5.170 -12.722 1.00 75.19 128 THR A CA 1
ATOM 1012 C C . THR A 1 128 ? 21.906 -5.393 -13.770 1.00 75.19 128 THR A C 1
ATOM 1014 O O . THR A 1 128 ? 22.064 -6.196 -14.697 1.00 75.19 128 THR A O 1
ATOM 1017 N N . ASP A 1 129 ? 20.765 -4.731 -13.602 1.00 76.50 129 ASP A N 1
ATOM 1018 C CA . ASP A 1 129 ? 19.698 -4.706 -14.595 1.00 76.50 129 ASP A CA 1
ATOM 1019 C C . ASP A 1 129 ? 19.035 -3.329 -14.728 1.00 76.50 129 ASP A C 1
ATOM 1021 O O . ASP A 1 129 ? 19.452 -2.341 -14.132 1.00 76.50 129 ASP A O 1
ATOM 1025 N N . THR A 1 130 ? 18.065 -3.251 -15.635 1.00 81.38 130 THR A N 1
ATOM 1026 C CA . THR A 1 130 ? 17.380 -2.011 -15.998 1.00 81.38 130 THR A CA 1
ATOM 1027 C C . THR A 1 130 ? 16.051 -1.834 -15.267 1.00 81.38 130 THR A C 1
ATOM 1029 O O . THR A 1 130 ? 15.256 -0.982 -15.674 1.00 81.38 130 THR A O 1
ATOM 1032 N N . LEU A 1 131 ? 15.743 -2.678 -14.276 1.00 84.56 131 LEU A N 1
ATOM 1033 C CA . LEU A 1 131 ? 14.502 -2.579 -13.527 1.00 84.56 131 LEU A CA 1
ATOM 1034 C C . LEU A 1 131 ? 14.680 -1.657 -12.343 1.00 84.56 131 LEU A C 1
ATOM 1036 O O . LEU A 1 131 ? 15.555 -1.831 -11.497 1.00 84.56 131 LEU A O 1
ATOM 1040 N N . VAL A 1 132 ? 13.774 -0.702 -12.271 1.00 89.75 132 VAL A N 1
ATOM 1041 C CA . VAL A 1 132 ? 13.695 0.224 -11.159 1.00 89.75 132 VAL A CA 1
ATOM 1042 C C . VAL A 1 132 ? 12.270 0.248 -10.641 1.00 89.75 132 VAL A C 1
ATOM 1044 O O . VAL A 1 132 ? 11.341 -0.181 -11.327 1.00 89.75 132 VAL A O 1
ATOM 1047 N N . HIS A 1 133 ? 12.078 0.741 -9.432 1.00 92.12 133 HIS A N 1
ATOM 1048 C CA . HIS A 1 133 ? 10.755 0.988 -8.893 1.00 92.12 133 HIS A CA 1
ATOM 1049 C C . HIS A 1 133 ? 10.683 2.341 -8.209 1.00 92.12 133 HIS A C 1
ATOM 1051 O O . HIS A 1 133 ? 11.697 2.894 -7.776 1.00 92.12 133 HIS A O 1
ATOM 1057 N N . THR A 1 134 ? 9.470 2.870 -8.141 1.00 93.38 134 THR A N 1
ATOM 1058 C CA . THR A 1 134 ? 9.141 4.033 -7.320 1.00 93.38 134 THR A CA 1
ATOM 1059 C C . THR A 1 134 ? 8.905 3.603 -5.873 1.00 93.38 134 THR A C 1
ATOM 1061 O O . THR A 1 134 ? 8.698 2.419 -5.583 1.00 93.38 134 THR A O 1
ATOM 1064 N N . GLU A 1 135 ? 8.879 4.573 -4.962 1.00 92.94 135 GLU A N 1
ATOM 1065 C CA . GLU A 1 135 ? 8.496 4.335 -3.566 1.00 92.94 135 GLU A CA 1
ATOM 1066 C C . GLU A 1 135 ? 7.054 3.808 -3.446 1.00 92.94 135 GLU A C 1
ATOM 1068 O O . GLU A 1 135 ? 6.766 2.976 -2.597 1.00 92.94 135 GLU A O 1
ATOM 1073 N N . MET A 1 136 ? 6.168 4.203 -4.367 1.00 91.56 136 MET A N 1
ATOM 1074 C CA . MET A 1 136 ? 4.790 3.697 -4.476 1.00 91.56 136 MET A CA 1
ATOM 1075 C C . MET A 1 136 ? 4.695 2.243 -4.983 1.00 91.56 136 MET A C 1
ATOM 1077 O O . MET A 1 136 ? 3.599 1.700 -5.112 1.00 91.56 136 MET A O 1
ATOM 1081 N N . GLY A 1 137 ? 5.824 1.616 -5.334 1.00 91.00 137 GLY A N 1
ATOM 1082 C CA . GLY A 1 137 ? 5.869 0.244 -5.841 1.00 91.00 137 GLY A CA 1
ATOM 1083 C C . GLY A 1 137 ? 5.547 0.092 -7.329 1.00 91.00 137 GLY A C 1
ATOM 1084 O O . GLY A 1 137 ? 5.353 -1.033 -7.799 1.00 91.00 137 GLY A O 1
ATOM 1085 N N . ASN A 1 138 ? 5.506 1.180 -8.109 1.00 91.44 138 ASN A N 1
ATOM 1086 C CA . ASN A 1 138 ? 5.397 1.076 -9.565 1.00 91.44 138 ASN A CA 1
ATOM 1087 C C . ASN A 1 138 ? 6.716 0.542 -10.121 1.00 91.44 138 ASN A C 1
ATOM 1089 O O . ASN A 1 138 ? 7.761 1.175 -9.974 1.00 91.44 138 ASN A O 1
ATOM 1093 N N . VAL A 1 139 ? 6.665 -0.615 -10.776 1.00 91.31 139 VAL A N 1
ATOM 1094 C CA . VAL A 1 139 ? 7.835 -1.221 -11.414 1.00 91.31 139 VAL A CA 1
ATOM 1095 C C . VAL A 1 139 ? 8.013 -0.631 -12.809 1.00 91.31 139 VAL A C 1
ATOM 1097 O O . VAL A 1 139 ? 7.070 -0.589 -13.598 1.00 91.31 139 VAL A O 1
ATOM 1100 N N . ARG A 1 140 ? 9.236 -0.214 -13.129 1.00 90.19 140 ARG A N 1
ATOM 1101 C CA . ARG A 1 140 ? 9.608 0.457 -14.377 1.00 90.19 140 ARG A CA 1
ATOM 1102 C C . ARG A 1 140 ? 10.821 -0.204 -15.023 1.00 90.19 140 ARG A C 1
ATOM 1104 O O . ARG A 1 140 ? 11.655 -0.807 -14.349 1.00 90.19 140 ARG A O 1
ATOM 1111 N N . CYS A 1 141 ? 10.949 -0.066 -16.339 1.00 86.12 141 CYS A N 1
ATOM 1112 C CA . CYS A 1 141 ? 12.159 -0.419 -17.074 1.00 86.12 141 CYS A CA 1
ATOM 1113 C C . CYS A 1 141 ? 12.811 0.829 -17.666 1.00 86.12 141 CYS A C 1
ATOM 1115 O O . CYS A 1 141 ? 12.141 1.641 -18.305 1.00 86.12 141 CYS A O 1
ATOM 1117 N N . ARG A 1 142 ? 14.130 0.937 -17.506 1.00 84.88 142 ARG A N 1
ATOM 1118 C CA . ARG A 1 142 ? 14.962 1.962 -18.136 1.00 84.88 142 ARG A CA 1
ATOM 1119 C C . ARG A 1 142 ? 15.576 1.435 -19.432 1.00 84.88 142 ARG A C 1
ATOM 1121 O O . ARG A 1 142 ? 16.156 0.353 -19.464 1.00 84.88 142 ARG A O 1
ATOM 1128 N N . CYS A 1 143 ? 15.481 2.190 -20.516 1.00 80.75 143 CYS A N 1
ATOM 1129 C CA . CYS A 1 143 ? 16.170 1.855 -21.755 1.00 80.75 143 CYS A CA 1
ATOM 1130 C C . CYS A 1 143 ? 17.682 2.100 -21.597 1.00 80.75 143 CYS A C 1
ATOM 1132 O O . CYS A 1 143 ? 18.068 3.220 -21.263 1.00 80.75 143 CYS A O 1
ATOM 1134 N N . PRO A 1 144 ? 18.558 1.114 -21.863 1.00 76.69 144 PRO A N 1
ATOM 1135 C CA . PRO A 1 144 ? 20.003 1.297 -21.724 1.00 76.69 144 PRO A CA 1
ATOM 1136 C C . PRO A 1 144 ? 20.600 2.215 -22.803 1.00 76.69 144 PRO A C 1
ATOM 1138 O O . PRO A 1 144 ? 21.652 2.797 -22.574 1.00 76.69 144 PRO A O 1
ATOM 1141 N N . GLN A 1 145 ? 19.936 2.366 -23.957 1.00 79.62 145 GLN A N 1
ATOM 1142 C CA . GLN A 1 145 ? 20.398 3.243 -25.042 1.00 79.62 145 GLN A CA 1
ATOM 1143 C C . GLN A 1 145 ? 19.902 4.679 -24.897 1.00 79.62 145 GLN A C 1
ATOM 1145 O O . GLN A 1 145 ? 20.675 5.615 -25.051 1.00 79.62 145 GLN A O 1
ATOM 1150 N N . THR A 1 146 ? 18.604 4.854 -24.640 1.00 81.31 146 THR A N 1
ATOM 1151 C CA . THR A 1 146 ? 17.964 6.180 -24.637 1.00 81.31 146 THR A CA 1
ATOM 1152 C C . THR A 1 146 ? 17.809 6.763 -23.238 1.00 81.31 146 THR A C 1
ATOM 1154 O O . THR A 1 146 ? 17.486 7.934 -23.101 1.00 81.31 146 THR A O 1
ATOM 1157 N N . GLY A 1 147 ? 17.977 5.956 -22.185 1.00 81.44 147 GLY A N 1
ATOM 1158 C CA . GLY A 1 147 ? 17.720 6.360 -20.802 1.00 81.44 147 GLY A CA 1
ATOM 1159 C C . GLY A 1 147 ? 16.236 6.478 -20.441 1.00 81.44 147 GLY A C 1
ATOM 1160 O O . GLY A 1 147 ? 15.922 6.636 -19.266 1.00 81.44 147 GLY A O 1
ATOM 1161 N N . GLU A 1 148 ? 15.334 6.353 -21.415 1.00 84.00 148 GLU A N 1
ATOM 1162 C CA . GLU A 1 148 ? 13.891 6.507 -21.238 1.00 84.00 148 GLU A CA 1
ATOM 1163 C C . GLU A 1 148 ? 13.320 5.460 -20.275 1.00 84.00 148 GLU A C 1
ATOM 1165 O O . GLU A 1 148 ? 13.611 4.265 -20.392 1.00 84.00 148 GLU A O 1
ATOM 1170 N N . VAL A 1 149 ? 12.476 5.904 -19.346 1.00 86.00 149 VAL A N 1
ATOM 1171 C CA . VAL A 1 149 ? 11.855 5.056 -18.327 1.00 86.00 149 VAL A CA 1
ATOM 1172 C C . VAL A 1 149 ? 10.390 4.818 -18.685 1.00 86.00 149 VAL A C 1
ATOM 1174 O O . VAL A 1 149 ? 9.664 5.755 -18.996 1.00 86.00 149 VAL A O 1
ATOM 1177 N N . ARG A 1 150 ? 9.948 3.559 -18.632 1.00 87.75 150 ARG A N 1
ATOM 1178 C CA . ARG A 1 150 ? 8.557 3.161 -18.899 1.00 87.75 150 ARG A CA 1
ATOM 1179 C C . ARG A 1 150 ? 8.016 2.286 -17.779 1.00 87.75 150 ARG A C 1
ATOM 1181 O O . ARG A 1 150 ? 8.739 1.413 -17.296 1.00 87.75 150 ARG A O 1
ATOM 1188 N N . ASP A 1 151 ? 6.749 2.465 -17.423 1.00 89.44 151 ASP A N 1
ATOM 1189 C CA . ASP A 1 151 ? 6.059 1.584 -16.478 1.00 89.44 151 ASP A CA 1
ATOM 1190 C C . ASP A 1 151 ? 5.869 0.179 -17.070 1.00 89.44 151 ASP A C 1
ATOM 1192 O O . ASP A 1 151 ? 5.576 0.002 -18.259 1.00 89.44 151 ASP A O 1
ATOM 1196 N N . LEU A 1 152 ? 6.045 -0.846 -16.236 1.00 88.38 152 LEU A N 1
ATOM 1197 C CA . LEU A 1 152 ? 5.666 -2.206 -16.592 1.00 88.38 152 LEU A CA 1
ATOM 1198 C C . LEU A 1 152 ? 4.156 -2.392 -16.456 1.00 88.38 152 LEU A C 1
ATOM 1200 O O . LEU A 1 152 ? 3.509 -1.876 -15.548 1.00 88.38 152 LEU A O 1
ATOM 1204 N N . VAL A 1 153 ? 3.602 -3.226 -17.333 1.00 88.81 153 VAL A N 1
ATOM 1205 C CA . VAL A 1 153 ? 2.177 -3.548 -17.339 1.00 88.81 153 VAL A CA 1
ATOM 1206 C C . VAL A 1 153 ? 1.904 -4.597 -16.272 1.00 88.81 153 VAL A C 1
ATOM 1208 O O . VAL A 1 153 ? 2.395 -5.725 -16.362 1.00 88.81 153 VAL A O 1
ATOM 1211 N N . PHE A 1 154 ? 1.100 -4.252 -15.272 1.00 90.50 154 PHE A N 1
ATOM 1212 C CA . PHE A 1 154 ? 0.628 -5.212 -14.278 1.00 90.50 154 PHE A CA 1
ATOM 1213 C C . PHE A 1 154 ? -0.254 -6.284 -14.941 1.00 90.50 154 PHE A C 1
ATOM 1215 O O . PHE A 1 154 ? -1.136 -5.982 -15.738 1.00 90.50 154 PHE A O 1
ATOM 1222 N N . GLN A 1 155 ? 0.005 -7.555 -14.638 1.00 90.31 155 GLN A N 1
ATOM 1223 C CA . GLN A 1 155 ? -0.692 -8.724 -15.199 1.00 90.31 155 GLN A CA 1
ATOM 1224 C C . GLN A 1 155 ? -1.474 -9.507 -14.140 1.00 90.31 155 GLN A C 1
ATOM 1226 O O . GLN A 1 155 ? -1.991 -10.588 -14.418 1.00 90.31 155 GLN A O 1
ATOM 1231 N N . GLY A 1 156 ? -1.534 -8.990 -12.916 1.00 89.69 156 GLY A N 1
ATOM 1232 C CA . GLY A 1 156 ? -2.252 -9.608 -11.817 1.00 89.69 156 GLY A CA 1
ATOM 1233 C C . GLY A 1 156 ? -1.349 -10.086 -10.692 1.00 89.69 156 GLY A C 1
ATOM 1234 O O . GLY A 1 156 ? -0.117 -10.076 -10.757 1.00 89.69 156 GLY A O 1
ATOM 1235 N N . PHE A 1 157 ? -2.015 -10.522 -9.635 1.00 90.12 157 PHE A N 1
ATOM 1236 C CA . PHE A 1 157 ? -1.408 -10.938 -8.389 1.00 90.12 157 PHE A CA 1
ATOM 1237 C C . PHE A 1 157 ? -1.630 -12.440 -8.175 1.00 90.12 157 PHE A C 1
ATOM 1239 O O . PHE A 1 157 ? -2.746 -12.935 -8.313 1.00 90.12 157 PHE A O 1
ATOM 1246 N N . ALA A 1 158 ? -0.557 -13.175 -7.887 1.00 89.62 158 ALA A N 1
ATOM 1247 C CA . ALA A 1 158 ? -0.601 -14.590 -7.533 1.00 89.62 158 ALA A CA 1
ATOM 1248 C C . ALA A 1 158 ? -0.583 -14.732 -6.007 1.00 89.62 158 ALA A C 1
ATOM 1250 O O . ALA A 1 158 ? 0.490 -14.695 -5.404 1.00 89.62 158 ALA A O 1
ATOM 1251 N N . ALA A 1 159 ? -1.771 -14.864 -5.409 1.00 86.50 159 ALA A N 1
ATOM 1252 C CA . ALA A 1 159 ? -1.954 -14.939 -3.958 1.00 86.50 159 ALA A CA 1
ATOM 1253 C C . ALA A 1 159 ? -1.300 -16.178 -3.327 1.00 86.50 159 ALA A C 1
ATOM 1255 O O . ALA A 1 159 ? -0.765 -16.097 -2.230 1.00 86.50 159 ALA A O 1
ATOM 1256 N N . ASP A 1 160 ? -1.275 -17.297 -4.052 1.00 85.31 160 ASP A N 1
ATOM 1257 C CA . ASP A 1 160 ? -0.625 -18.553 -3.660 1.00 85.31 160 ASP A CA 1
ATOM 1258 C C . ASP A 1 160 ? 0.895 -18.419 -3.482 1.00 85.31 160 ASP A C 1
ATOM 1260 O O . ASP A 1 160 ? 1.507 -19.141 -2.700 1.00 85.31 160 ASP A O 1
ATOM 1264 N N . ARG A 1 161 ? 1.513 -17.494 -4.221 1.00 83.88 161 ARG A N 1
ATOM 1265 C CA . ARG A 1 161 ? 2.970 -17.294 -4.258 1.00 83.88 161 ARG A CA 1
ATOM 1266 C C . ARG A 1 161 ? 3.406 -15.941 -3.727 1.00 83.88 161 ARG A C 1
ATOM 1268 O O . ARG A 1 161 ? 4.575 -15.595 -3.880 1.00 83.88 161 ARG A O 1
ATOM 1275 N N . ASP A 1 162 ? 2.474 -15.163 -3.187 1.00 86.38 162 ASP A N 1
ATOM 1276 C CA . ASP A 1 162 ? 2.693 -13.783 -2.772 1.00 86.38 162 ASP A CA 1
ATOM 1277 C C . ASP A 1 162 ? 3.531 -12.993 -3.806 1.00 86.38 162 ASP A C 1
ATOM 1279 O O . ASP A 1 162 ? 4.544 -12.370 -3.498 1.00 86.38 162 ASP A O 1
ATOM 1283 N N . THR A 1 163 ? 3.126 -13.058 -5.079 1.00 88.56 163 THR A N 1
ATOM 1284 C CA . THR A 1 163 ? 3.928 -12.543 -6.200 1.00 88.56 163 THR A CA 1
ATOM 1285 C C . THR A 1 163 ? 3.114 -11.633 -7.116 1.00 88.56 163 THR A C 1
ATOM 1287 O O . THR A 1 163 ? 2.069 -12.026 -7.643 1.00 88.56 163 THR A O 1
ATOM 1290 N N . LEU A 1 164 ? 3.639 -10.440 -7.391 1.00 89.69 164 LEU A N 1
ATOM 1291 C CA . LEU A 1 164 ? 3.116 -9.527 -8.406 1.00 89.69 164 LEU A CA 1
ATOM 1292 C C . LEU A 1 164 ? 3.676 -9.893 -9.780 1.00 89.69 164 LEU A C 1
ATOM 1294 O O . LEU A 1 164 ? 4.884 -10.081 -9.943 1.00 89.69 164 LEU A O 1
ATOM 1298 N N . LYS A 1 165 ? 2.795 -9.999 -10.777 1.00 89.25 165 LYS A N 1
ATOM 1299 C CA . LYS A 1 165 ? 3.173 -10.307 -12.155 1.00 89.25 165 LYS A CA 1
ATOM 1300 C C . LYS A 1 165 ? 3.178 -9.035 -12.979 1.00 89.25 165 LYS A C 1
ATOM 1302 O O . LYS A 1 165 ? 2.171 -8.336 -13.056 1.00 89.25 165 LYS A O 1
ATOM 1307 N N . TYR A 1 166 ? 4.282 -8.801 -13.667 1.00 87.75 166 TYR A N 1
ATOM 1308 C CA . TYR A 1 166 ? 4.437 -7.687 -14.587 1.00 87.75 166 TYR A CA 1
ATOM 1309 C C . TYR A 1 166 ? 4.857 -8.181 -15.963 1.00 87.75 166 TYR A C 1
ATOM 1311 O O . TYR A 1 166 ? 5.479 -9.232 -16.106 1.00 87.75 166 TYR A O 1
ATOM 1319 N N . ARG A 1 167 ? 4.519 -7.414 -16.991 1.00 82.94 167 ARG A N 1
ATOM 1320 C CA . ARG A 1 167 ? 4.932 -7.640 -18.371 1.00 82.94 167 ARG A CA 1
ATOM 1321 C C . ARG A 1 167 ? 5.567 -6.374 -18.909 1.00 82.94 167 ARG A C 1
ATOM 1323 O O . ARG A 1 167 ? 5.128 -5.266 -18.614 1.00 82.94 167 ARG A O 1
ATOM 1330 N N . CYS A 1 168 ? 6.614 -6.540 -19.705 1.00 80.12 168 CYS A N 1
ATOM 1331 C CA . CYS A 1 168 ? 7.242 -5.401 -20.355 1.00 80.12 168 CYS A CA 1
ATOM 1332 C C . CYS A 1 168 ? 6.231 -4.699 -21.283 1.00 80.12 168 CYS A C 1
ATOM 1334 O O . CYS A 1 168 ? 5.540 -5.394 -22.035 1.00 80.12 168 CYS A O 1
ATOM 1336 N N . PRO A 1 169 ? 6.165 -3.355 -21.286 1.00 80.56 169 PRO A N 1
ATOM 1337 C CA . PRO A 1 169 ? 5.205 -2.612 -22.101 1.00 80.56 169 PRO A CA 1
ATOM 1338 C C . PRO A 1 169 ? 5.326 -2.962 -23.582 1.00 80.56 169 PRO A C 1
ATOM 1340 O O . PRO A 1 169 ? 4.343 -3.327 -24.211 1.00 80.56 169 PRO A O 1
ATOM 1343 N N . ALA A 1 170 ? 6.542 -3.009 -24.119 1.00 77.25 170 ALA A N 1
ATOM 1344 C CA . ALA A 1 170 ? 6.759 -3.370 -25.515 1.00 77.25 170 ALA A CA 1
ATOM 1345 C C . ALA A 1 170 ? 6.383 -4.821 -25.848 1.00 77.25 170 ALA A C 1
ATOM 1347 O O . ALA A 1 170 ? 5.912 -5.105 -26.943 1.00 77.25 170 ALA A O 1
ATOM 1348 N N . ALA A 1 171 ? 6.511 -5.745 -24.890 1.00 75.75 171 ALA A N 1
ATOM 1349 C CA . ALA A 1 171 ? 6.002 -7.107 -25.051 1.00 75.75 171 ALA A CA 1
ATOM 1350 C C . ALA A 1 171 ? 4.477 -7.178 -25.074 1.00 75.75 171 ALA A C 1
ATOM 1352 O O . ALA A 1 171 ? 3.913 -8.132 -25.610 1.00 75.75 171 ALA A O 1
ATOM 1353 N N . TYR A 1 172 ? 3.833 -6.246 -24.376 1.00 76.50 172 TYR A N 1
ATOM 1354 C CA . TYR A 1 172 ? 2.390 -6.156 -24.256 1.00 76.50 172 TYR A CA 1
ATOM 1355 C C . TYR A 1 172 ? 1.778 -5.549 -25.523 1.00 76.50 172 TYR A C 1
ATOM 1357 O O . TYR A 1 172 ? 0.858 -6.143 -26.072 1.00 76.50 172 TYR A O 1
ATOM 1365 N N . VAL A 1 173 ? 2.345 -4.447 -26.031 1.00 77.31 173 VAL A N 1
ATOM 1366 C CA . VAL A 1 173 ? 1.889 -3.799 -27.276 1.00 77.31 173 VAL A CA 1
ATOM 1367 C C . VAL A 1 173 ? 2.440 -4.444 -28.556 1.00 77.31 173 VAL A C 1
ATOM 1369 O O . VAL A 1 173 ? 1.899 -4.231 -29.632 1.00 77.31 173 VAL A O 1
ATOM 1372 N N . GLY A 1 174 ? 3.491 -5.266 -28.460 1.00 72.06 174 GLY A N 1
ATOM 1373 C CA . GLY A 1 174 ? 4.114 -5.932 -29.612 1.00 72.06 174 GLY A CA 1
ATOM 1374 C C . GLY A 1 174 ? 5.144 -5.080 -30.366 1.00 72.06 174 GLY A C 1
ATOM 1375 O O . GLY A 1 174 ? 5.522 -5.420 -31.488 1.00 72.06 174 GLY A O 1
ATOM 1376 N N . GLU A 1 175 ? 5.628 -4.000 -29.759 1.00 70.88 175 GLU A N 1
ATOM 1377 C CA . GLU A 1 175 ? 6.555 -3.054 -30.380 1.00 70.88 175 GLU A CA 1
ATOM 1378 C C . GLU A 1 175 ? 8.030 -3.384 -30.104 1.00 70.88 175 GLU A C 1
ATOM 1380 O O . GLU A 1 175 ? 8.391 -4.118 -29.180 1.00 70.88 175 GLU A O 1
ATOM 1385 N N . TYR A 1 176 ? 8.919 -2.845 -30.941 1.00 67.75 176 TYR A N 1
ATOM 1386 C CA . TYR A 1 176 ? 10.363 -2.973 -30.758 1.00 67.75 176 TYR A CA 1
ATOM 1387 C C . TYR A 1 176 ? 10.898 -1.852 -29.866 1.00 67.75 176 TYR A C 1
ATOM 1389 O O . TYR A 1 176 ? 10.636 -0.683 -30.128 1.00 67.75 176 TYR A O 1
ATOM 1397 N N . VAL A 1 177 ? 11.725 -2.202 -28.875 1.00 68.56 177 VAL A N 1
ATOM 1398 C CA . VAL A 1 177 ? 12.430 -1.205 -28.050 1.00 68.56 177 VAL A CA 1
ATOM 1399 C C . VAL A 1 177 ? 13.900 -1.118 -28.458 1.00 68.56 177 VAL A C 1
ATOM 1401 O O . VAL A 1 177 ? 14.576 -2.158 -28.512 1.00 68.56 177 VAL A O 1
ATOM 1404 N N . PRO A 1 178 ? 14.432 0.099 -28.677 1.00 67.62 178 PRO A N 1
ATOM 1405 C CA . PRO A 1 178 ? 15.872 0.338 -28.711 1.00 67.62 178 PRO A CA 1
ATOM 1406 C C . PRO A 1 178 ? 16.577 -0.263 -27.477 1.00 67.62 178 PRO A C 1
ATOM 1408 O O . PRO A 1 178 ? 15.994 -0.407 -26.406 1.00 67.62 178 PRO A O 1
ATOM 1411 N N . GLY A 1 179 ? 17.826 -0.702 -27.625 1.00 67.38 179 GLY A N 1
ATOM 1412 C CA . GLY A 1 179 ? 18.631 -1.259 -26.527 1.00 67.38 179 GLY A CA 1
ATOM 1413 C C . GLY A 1 179 ? 18.412 -2.735 -26.209 1.00 67.38 179 GLY A C 1
ATOM 1414 O O . GLY A 1 179 ? 19.191 -3.323 -25.462 1.00 67.38 179 GLY A O 1
ATOM 1415 N N . ARG A 1 180 ? 17.429 -3.410 -26.826 1.00 68.00 180 ARG A N 1
ATOM 1416 C CA . ARG A 1 180 ? 17.257 -4.871 -26.671 1.00 68.00 180 ARG A CA 1
ATOM 1417 C C . ARG A 1 180 ? 18.526 -5.656 -26.997 1.00 68.00 180 ARG A C 1
ATOM 1419 O O . ARG A 1 180 ? 18.779 -6.708 -26.406 1.00 68.00 180 ARG A O 1
ATOM 1426 N N . ARG A 1 181 ? 19.276 -5.200 -28.004 1.00 66.69 181 ARG A N 1
ATOM 1427 C CA . ARG A 1 181 ? 20.492 -5.879 -28.462 1.00 66.69 181 ARG A CA 1
ATOM 1428 C C . ARG A 1 181 ? 21.644 -5.781 -27.466 1.00 66.69 181 ARG A C 1
ATOM 1430 O O . ARG A 1 181 ? 22.512 -6.648 -27.529 1.00 66.69 181 ARG A O 1
ATOM 1437 N N . ASP A 1 182 ? 21.573 -4.854 -26.521 1.00 69.12 182 ASP A N 1
ATOM 1438 C CA . ASP A 1 182 ? 22.633 -4.605 -25.543 1.00 69.12 182 ASP A CA 1
ATOM 1439 C C . ASP A 1 182 ? 22.440 -5.441 -24.272 1.00 69.12 182 ASP A C 1
ATOM 1441 O O . ASP A 1 182 ? 23.349 -5.587 -23.463 1.00 69.12 182 ASP A O 1
ATOM 1445 N N . LEU A 1 183 ? 21.274 -6.081 -24.118 1.00 63.03 183 LEU A N 1
ATOM 1446 C CA . LEU A 1 183 ? 21.007 -6.967 -22.991 1.00 63.03 183 LEU A CA 1
ATOM 1447 C C . LEU A 1 183 ? 21.431 -8.420 -23.252 1.00 63.03 183 LEU A C 1
ATOM 1449 O O . LEU A 1 183 ? 21.288 -8.925 -24.376 1.00 63.03 183 LEU A O 1
ATOM 1453 N N . PRO A 1 184 ? 21.869 -9.162 -22.218 1.00 60.12 184 PRO A N 1
ATOM 1454 C CA . PRO A 1 184 ? 22.148 -10.593 -22.321 1.00 60.12 184 PRO A CA 1
ATOM 1455 C C . PRO A 1 184 ? 20.960 -11.371 -22.906 1.00 60.12 184 PRO A C 1
ATOM 1457 O O . PRO A 1 184 ? 19.815 -11.111 -22.547 1.00 60.12 184 PRO A O 1
ATOM 1460 N N . ARG A 1 185 ? 21.200 -12.369 -23.775 1.00 59.59 185 ARG A N 1
ATOM 1461 C CA . ARG A 1 185 ? 20.125 -13.141 -24.450 1.00 59.59 185 ARG A CA 1
ATOM 1462 C C . ARG A 1 185 ? 19.075 -13.714 -23.486 1.00 59.59 185 ARG A C 1
ATOM 1464 O O . ARG A 1 185 ? 17.898 -13.693 -23.816 1.00 59.59 185 ARG A O 1
ATOM 1471 N N . ARG A 1 186 ? 19.482 -14.157 -22.288 1.00 56.19 186 ARG A N 1
ATOM 1472 C CA . ARG A 1 186 ? 18.586 -14.675 -21.228 1.00 56.19 186 ARG A CA 1
ATOM 1473 C C . ARG A 1 186 ? 17.630 -13.620 -20.656 1.00 56.19 186 ARG A C 1
ATOM 1475 O O . ARG A 1 186 ? 16.618 -13.973 -20.068 1.00 56.19 186 ARG A O 1
ATOM 1482 N N . ARG A 1 187 ? 17.964 -12.339 -20.825 1.00 56.72 187 ARG A N 1
ATOM 1483 C CA . ARG A 1 187 ? 17.188 -11.180 -20.371 1.00 56.72 187 ARG A CA 1
ATOM 1484 C C . ARG A 1 187 ? 16.366 -10.556 -21.499 1.00 56.72 187 ARG A C 1
ATOM 1486 O O . ARG A 1 187 ? 15.603 -9.634 -21.256 1.00 56.72 187 ARG A O 1
ATOM 1493 N N . ARG A 1 188 ? 16.486 -11.061 -22.731 1.00 57.53 188 ARG A N 1
ATOM 1494 C CA . ARG A 1 188 ? 15.656 -10.616 -23.849 1.00 57.53 188 ARG A CA 1
ATOM 1495 C C . ARG A 1 188 ? 14.331 -11.355 -23.816 1.00 57.53 188 ARG A C 1
ATOM 1497 O O . ARG A 1 188 ? 14.266 -12.570 -23.959 1.00 57.53 188 ARG A O 1
ATOM 1504 N N . CYS A 1 189 ? 13.285 -10.569 -23.741 1.00 54.81 189 CYS A N 1
ATOM 1505 C CA . CYS A 1 189 ? 11.945 -10.872 -24.212 1.00 54.81 189 CYS A CA 1
ATOM 1506 C C . CYS A 1 189 ? 11.944 -11.663 -25.515 1.00 54.81 189 CYS A C 1
ATOM 1508 O O . CYS A 1 189 ? 12.715 -11.332 -26.437 1.00 54.81 189 CYS A O 1
ATOM 1510 N N . ARG A 1 190 ? 11.023 -12.618 -25.660 1.00 51.22 190 ARG A N 1
ATOM 1511 C CA . ARG A 1 190 ? 10.785 -13.242 -26.970 1.00 51.22 190 ARG A CA 1
ATOM 1512 C C . ARG A 1 190 ? 10.188 -12.211 -27.930 1.00 51.22 190 ARG A C 1
ATOM 1514 O O . ARG A 1 190 ? 10.617 -12.127 -29.079 1.00 51.22 190 ARG A O 1
ATOM 1521 N N . SER A 1 191 ? 9.328 -11.325 -27.430 1.00 48.44 191 SER A N 1
ATOM 1522 C CA . SER A 1 191 ? 8.636 -10.278 -28.192 1.00 48.44 191 SER A CA 1
ATOM 1523 C C . SER A 1 191 ? 9.396 -8.942 -28.265 1.00 48.44 191 SER A C 1
ATOM 1525 O O . SER A 1 191 ? 8.873 -7.907 -27.881 1.00 48.44 191 SER A O 1
ATOM 1527 N N . ARG A 1 192 ? 10.643 -8.928 -28.759 1.00 50.94 192 ARG A N 1
ATOM 1528 C CA . ARG A 1 192 ? 11.360 -7.676 -29.132 1.00 50.94 192 ARG A CA 1
ATOM 1529 C C . ARG A 1 192 ? 11.574 -6.617 -28.021 1.00 50.94 192 ARG A C 1
ATOM 1531 O O . ARG A 1 192 ? 11.957 -5.492 -28.334 1.00 50.94 192 ARG A O 1
ATOM 1538 N N . CYS A 1 193 ? 11.518 -7.002 -26.744 1.00 50.38 193 CYS A N 1
ATOM 1539 C CA . CYS A 1 193 ? 11.719 -6.103 -25.599 1.00 50.38 193 CYS A CA 1
ATOM 1540 C C . CYS A 1 193 ? 12.973 -6.379 -24.724 1.00 50.38 193 CYS A C 1
ATOM 1542 O O . CYS A 1 193 ? 13.718 -7.338 -24.964 1.00 50.38 193 CYS A O 1
ATOM 1544 N N . LEU A 1 194 ? 13.198 -5.521 -23.716 1.00 50.41 194 LEU A N 1
ATOM 1545 C CA . LEU A 1 194 ? 14.363 -5.488 -22.810 1.00 50.41 194 LEU A CA 1
ATOM 1546 C C . LEU A 1 194 ? 14.301 -6.488 -21.624 1.00 50.41 194 LEU A C 1
ATOM 1548 O O . LEU A 1 194 ? 15.195 -6.506 -20.791 1.00 50.41 194 LEU A O 1
ATOM 1552 N N . TRP A 1 195 ? 13.257 -7.304 -21.476 1.00 60.91 195 TRP A N 1
ATOM 1553 C CA . TRP A 1 195 ? 13.095 -8.139 -20.270 1.00 60.91 195 TRP A CA 1
ATOM 1554 C C . TRP A 1 195 ? 12.386 -9.462 -20.592 1.00 60.91 195 TRP A C 1
ATOM 1556 O O . TRP A 1 195 ? 11.709 -9.494 -21.615 1.00 60.91 195 TRP A O 1
ATOM 1566 N N . PRO A 1 196 ? 12.496 -10.552 -19.798 1.00 53.41 196 PRO A N 1
ATOM 1567 C CA . PRO A 1 196 ? 11.633 -11.725 -19.954 1.00 53.41 196 PRO A CA 1
ATOM 1568 C C . PRO A 1 196 ? 10.156 -11.339 -20.132 1.00 53.41 196 PRO A C 1
ATOM 1570 O O . PRO A 1 196 ? 9.703 -10.332 -19.604 1.00 53.41 196 PRO A O 1
ATOM 1573 N N . ASP A 1 197 ? 9.361 -12.137 -20.841 1.00 54.00 197 ASP A N 1
ATOM 1574 C CA . ASP A 1 197 ? 7.96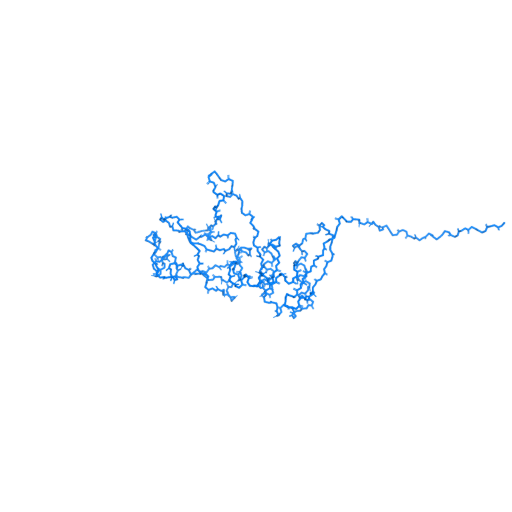9 -11.747 -21.126 1.00 54.00 197 ASP A CA 1
ATOM 1575 C C . ASP A 1 197 ? 7.121 -11.542 -19.844 1.00 54.00 197 ASP A C 1
ATOM 1577 O O . ASP A 1 197 ? 6.078 -10.891 -19.898 1.00 54.00 197 ASP A O 1
ATOM 1581 N N . ARG A 1 198 ? 7.552 -12.085 -18.690 1.00 59.78 198 ARG A N 1
ATOM 1582 C CA . ARG A 1 198 ? 6.874 -11.956 -17.389 1.00 59.78 198 ARG A CA 1
ATOM 1583 C C . ARG A 1 198 ? 7.855 -11.804 -16.232 1.00 59.78 198 ARG A C 1
ATOM 1585 O O . ARG A 1 198 ? 8.662 -12.710 -16.019 1.00 59.78 198 ARG A O 1
ATOM 1592 N N . SER A 1 199 ? 7.744 -10.711 -15.477 1.00 62.56 199 SER A N 1
ATOM 1593 C CA . SER A 1 199 ? 8.449 -10.456 -14.213 1.00 62.56 199 SER A CA 1
ATOM 1594 C C . SER A 1 199 ? 7.607 -10.857 -13.029 1.00 62.56 199 SER A C 1
ATOM 1596 O O . SER A 1 199 ? 6.401 -10.626 -13.011 1.00 62.56 199 SER A O 1
ATOM 1598 N N . HIS A 1 200 ? 8.266 -11.432 -12.036 1.00 71.25 200 HIS A N 1
ATOM 1599 C CA . HIS A 1 200 ? 7.680 -11.789 -10.760 1.00 71.25 200 HIS A CA 1
ATOM 1600 C C . HIS A 1 200 ? 8.388 -10.970 -9.689 1.00 71.25 200 HIS A C 1
ATOM 1602 O O . HIS A 1 200 ? 9.604 -11.090 -9.551 1.00 71.25 200 HIS A O 1
ATOM 1608 N N . GLN A 1 201 ? 7.634 -10.137 -8.977 1.00 73.88 201 GLN A N 1
ATOM 1609 C CA . GLN A 1 201 ? 8.123 -9.425 -7.805 1.00 73.88 201 GLN A CA 1
ATOM 1610 C C . GLN A 1 201 ? 7.522 -10.059 -6.557 1.00 73.88 201 GLN A C 1
ATOM 1612 O O . GLN A 1 201 ? 6.300 -10.072 -6.397 1.00 73.88 201 GLN A O 1
ATOM 1617 N N . ASP A 1 202 ? 8.385 -10.571 -5.682 1.00 76.50 202 ASP A N 1
ATOM 1618 C CA . ASP A 1 202 ? 7.991 -10.949 -4.330 1.00 76.50 202 ASP A CA 1
ATOM 1619 C C . ASP A 1 202 ? 7.879 -9.676 -3.490 1.00 76.50 202 ASP A C 1
ATOM 1621 O O . ASP A 1 202 ? 8.838 -8.920 -3.329 1.00 76.50 202 ASP A O 1
ATOM 1625 N N . PHE A 1 203 ? 6.690 -9.406 -2.972 1.00 77.19 203 PHE A N 1
ATOM 1626 C CA . PHE A 1 203 ? 6.447 -8.208 -2.176 1.00 77.19 203 PHE A CA 1
ATOM 1627 C C . PHE A 1 203 ? 6.721 -8.422 -0.677 1.00 77.19 203 PHE A C 1
ATOM 1629 O O . PHE A 1 203 ? 6.493 -7.537 0.147 1.00 77.19 203 PHE A O 1
ATOM 1636 N N . ARG A 1 204 ? 7.227 -9.598 -0.275 1.00 72.94 204 ARG A N 1
ATOM 1637 C CA . ARG A 1 204 ? 7.829 -9.812 1.053 1.00 72.94 204 ARG A CA 1
ATOM 1638 C C . ARG A 1 204 ? 9.138 -9.048 1.222 1.00 72.94 204 ARG A C 1
ATOM 1640 O O . ARG A 1 204 ? 9.462 -8.707 2.351 1.00 72.94 204 ARG A O 1
ATOM 1647 N N . THR A 1 205 ? 9.857 -8.763 0.135 1.00 76.62 205 THR A N 1
ATOM 1648 C CA . THR A 1 205 ? 11.135 -8.036 0.185 1.00 76.62 205 THR A CA 1
ATOM 1649 C C . THR A 1 205 ? 10.961 -6.599 0.675 1.00 76.62 205 THR A C 1
ATOM 1651 O O . THR A 1 205 ? 11.750 -6.133 1.488 1.00 76.62 205 THR A O 1
ATOM 1654 N N . ASP A 1 206 ? 9.908 -5.920 0.220 1.00 87.62 206 ASP A N 1
ATOM 1655 C CA . ASP A 1 206 ? 9.508 -4.600 0.703 1.00 87.62 206 ASP A CA 1
ATOM 1656 C C . ASP A 1 206 ? 7.981 -4.529 0.741 1.00 87.62 206 ASP A C 1
ATOM 1658 O O . ASP A 1 206 ? 7.310 -4.339 -0.276 1.00 87.62 206 ASP A O 1
ATOM 1662 N N . ARG A 1 207 ? 7.440 -4.705 1.949 1.00 87.81 207 ARG A N 1
ATOM 1663 C CA . ARG A 1 207 ? 5.997 -4.745 2.184 1.00 87.81 207 ARG A CA 1
ATOM 1664 C C . ARG A 1 207 ? 5.341 -3.371 2.168 1.00 87.81 207 ARG A C 1
ATOM 1666 O O . ARG A 1 207 ? 4.116 -3.276 2.106 1.00 87.81 207 ARG A O 1
ATOM 1673 N N . ARG A 1 208 ? 6.138 -2.312 2.279 1.00 92.62 208 ARG A N 1
ATOM 1674 C CA . ARG A 1 208 ? 5.622 -0.953 2.264 1.00 92.62 208 ARG A CA 1
ATOM 1675 C C . ARG A 1 208 ? 5.331 -0.530 0.831 1.00 92.62 208 ARG A C 1
ATOM 1677 O O . ARG A 1 208 ? 4.219 -0.084 0.561 1.00 92.62 208 ARG A O 1
ATOM 1684 N N . SER A 1 209 ? 6.288 -0.733 -0.070 1.00 91.12 209 SER A N 1
ATOM 1685 C CA . SER A 1 209 ? 6.155 -0.327 -1.472 1.00 91.12 209 SER A CA 1
ATOM 1686 C C . SER A 1 209 ? 5.297 -1.305 -2.274 1.00 91.12 209 SER A C 1
ATOM 1688 O O . SER A 1 209 ? 4.452 -0.898 -3.065 1.00 91.12 209 SER A O 1
ATOM 1690 N N . PHE A 1 210 ? 5.474 -2.614 -2.072 1.00 91.94 210 PHE A N 1
ATOM 1691 C CA . PHE A 1 210 ? 4.788 -3.624 -2.871 1.00 91.94 210 PHE A CA 1
ATOM 1692 C C . PHE A 1 210 ? 3.631 -4.253 -2.090 1.00 91.94 210 PHE A C 1
ATOM 1694 O O . PHE A 1 210 ? 3.802 -4.803 -1.002 1.00 91.94 210 PHE A O 1
ATOM 1701 N N . VAL A 1 211 ? 2.434 -4.193 -2.674 1.00 91.81 211 VAL A N 1
ATOM 1702 C CA . VAL A 1 211 ? 1.185 -4.682 -2.075 1.00 91.81 211 VAL A CA 1
ATOM 1703 C C . VAL A 1 211 ? 0.353 -5.474 -3.096 1.00 91.81 211 VAL A C 1
ATOM 1705 O O . VAL A 1 211 ? 0.504 -5.255 -4.299 1.00 91.81 211 VAL A O 1
ATOM 1708 N N . PRO A 1 212 ? -0.550 -6.375 -2.652 1.00 92.56 212 PRO A N 1
ATOM 1709 C CA . PRO A 1 212 ? -1.388 -7.210 -3.528 1.00 92.56 212 PRO A CA 1
ATOM 1710 C C . PRO A 1 212 ? -2.2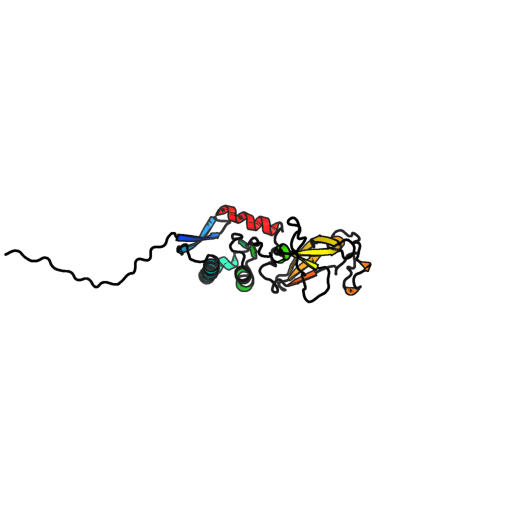22 -6.443 -4.562 1.00 92.56 212 PRO A C 1
ATOM 1712 O O . PRO A 1 212 ? -2.522 -6.965 -5.639 1.00 92.56 212 PRO A O 1
ATOM 1715 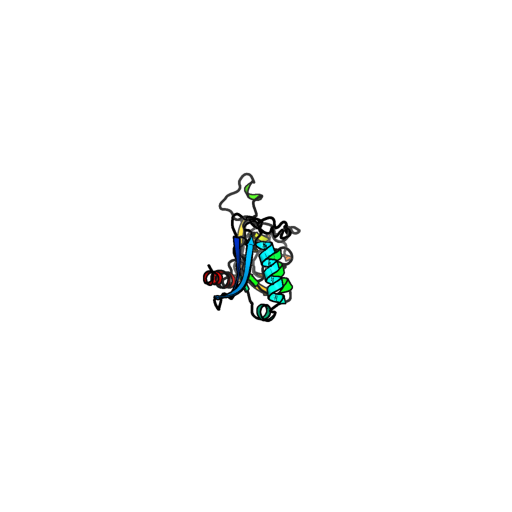N N . THR A 1 213 ? -2.619 -5.218 -4.219 1.00 93.62 213 THR A N 1
ATOM 1716 C CA . THR A 1 213 ? -3.339 -4.294 -5.095 1.00 93.62 213 THR A CA 1
ATOM 1717 C C . THR A 1 213 ? -2.412 -3.115 -5.386 1.00 93.62 213 THR A C 1
ATOM 1719 O O . THR A 1 213 ? -2.324 -2.218 -4.550 1.00 93.62 213 THR A O 1
ATOM 1722 N N . PRO A 1 214 ? -1.693 -3.109 -6.525 1.00 91.44 214 PRO A N 1
ATOM 1723 C CA . PRO A 1 214 ? -0.725 -2.063 -6.831 1.00 91.44 214 PRO A CA 1
ATOM 1724 C C . PRO A 1 214 ? -1.348 -0.672 -6.808 1.00 91.44 214 PRO A C 1
ATOM 1726 O O . PRO A 1 214 ? -2.459 -0.476 -7.321 1.00 91.44 214 PRO A O 1
ATOM 1729 N N . HIS A 1 215 ? -0.595 0.284 -6.268 1.00 90.50 215 HIS A N 1
ATOM 1730 C CA . HIS A 1 215 ? -0.958 1.694 -6.290 1.00 90.50 215 HIS A CA 1
ATOM 1731 C C . HIS A 1 215 ? -1.194 2.169 -7.730 1.00 90.50 215 HIS A C 1
ATOM 1733 O O . HIS A 1 215 ? -0.536 1.714 -8.671 1.00 90.50 215 HIS A O 1
ATOM 1739 N N . GLY A 1 216 ? -2.192 3.030 -7.916 1.00 87.94 216 GLY A N 1
ATOM 1740 C CA . GLY A 1 216 ? -2.560 3.553 -9.228 1.00 87.94 216 GLY A CA 1
ATOM 1741 C C . GLY A 1 216 ? -3.408 2.607 -10.091 1.00 87.94 216 GLY A C 1
ATOM 1742 O O . GLY A 1 216 ? -3.901 3.012 -11.143 1.00 87.94 216 GLY A O 1
ATOM 1743 N N . SER A 1 217 ? -3.634 1.353 -9.680 1.00 91.44 217 SER A N 1
ATOM 1744 C CA . SER A 1 217 ? -4.542 0.461 -10.417 1.00 91.44 217 SER A CA 1
ATOM 1745 C C . SER A 1 217 ? -6.010 0.908 -10.284 1.00 91.44 217 SER A C 1
ATOM 1747 O O . SER A 1 217 ? -6.373 1.529 -9.282 1.00 91.44 217 SER A O 1
ATOM 1749 N N . PRO A 1 218 ? -6.899 0.589 -11.246 1.00 92.62 218 PRO A N 1
ATOM 1750 C CA . PRO A 1 218 ? -8.321 0.925 -11.129 1.00 92.62 218 PRO A CA 1
ATOM 1751 C C . PRO A 1 218 ? -8.969 0.358 -9.859 1.00 92.62 218 PRO A C 1
ATOM 1753 O O . PRO A 1 218 ? -9.728 1.051 -9.189 1.00 92.62 218 PRO A O 1
ATOM 1756 N N . SER A 1 219 ? -8.614 -0.876 -9.484 1.00 92.69 219 SER A N 1
ATOM 1757 C CA . SER A 1 219 ? -9.077 -1.500 -8.239 1.00 92.69 219 SER A CA 1
ATOM 1758 C C . SER A 1 219 ? -8.572 -0.767 -6.996 1.00 92.69 219 SER A C 1
ATOM 1760 O O . SER A 1 219 ? -9.320 -0.642 -6.032 1.00 92.69 219 SER A O 1
ATOM 1762 N N . TRP A 1 220 ? -7.333 -0.261 -7.021 1.00 95.19 220 TRP A N 1
ATOM 1763 C CA . TRP A 1 220 ? -6.791 0.537 -5.922 1.00 95.19 220 TRP A CA 1
ATOM 1764 C C . TRP A 1 220 ? -7.578 1.833 -5.744 1.00 95.19 220 TRP A C 1
ATOM 1766 O O . TRP A 1 220 ? -8.066 2.088 -4.652 1.00 95.19 220 TRP A O 1
ATOM 1776 N N . HIS A 1 221 ? -7.777 2.603 -6.819 1.00 94.25 221 HIS A N 1
ATOM 1777 C CA . HIS A 1 221 ? -8.540 3.854 -6.762 1.00 94.25 221 HIS A CA 1
ATOM 1778 C C . HIS A 1 221 ? -9.985 3.625 -6.316 1.00 94.25 221 HIS A C 1
ATOM 1780 O O . HIS A 1 221 ? -10.480 4.330 -5.443 1.00 94.25 221 HIS A O 1
ATOM 1786 N N . GLY A 1 222 ? -10.651 2.619 -6.891 1.00 94.00 222 GLY A N 1
ATOM 1787 C CA . GLY A 1 222 ? -12.034 2.294 -6.555 1.00 94.00 222 GLY A CA 1
ATOM 1788 C C . GLY A 1 222 ? -12.212 1.938 -5.080 1.00 94.00 222 GLY A C 1
ATOM 1789 O O . GLY A 1 222 ? -13.140 2.434 -4.451 1.00 94.00 222 GLY A O 1
ATOM 1790 N N . GLY A 1 223 ? -11.315 1.122 -4.517 1.00 93.88 223 GLY A N 1
ATOM 1791 C CA . GLY A 1 223 ? -11.362 0.777 -3.096 1.00 93.88 223 GLY A CA 1
ATOM 1792 C C . GLY A 1 223 ? -10.923 1.930 -2.188 1.00 93.88 223 GLY A C 1
ATOM 1793 O O . GLY A 1 223 ? -11.603 2.230 -1.214 1.00 93.88 223 GLY A O 1
ATOM 1794 N N . TYR A 1 224 ? -9.844 2.637 -2.539 1.00 94.62 224 TYR A N 1
ATOM 1795 C CA . TYR A 1 224 ? -9.314 3.743 -1.737 1.00 94.62 224 TYR A CA 1
ATOM 1796 C C . TYR A 1 224 ? -10.292 4.916 -1.627 1.00 94.62 224 TYR A C 1
ATOM 1798 O O . TYR A 1 224 ? -10.345 5.581 -0.595 1.00 94.62 224 TYR A O 1
ATOM 1806 N N . ASN A 1 225 ? -11.098 5.162 -2.661 1.00 93.69 225 ASN A N 1
ATOM 1807 C CA . ASN A 1 225 ? -12.106 6.219 -2.648 1.00 93.69 225 ASN A CA 1
ATOM 1808 C C . ASN A 1 225 ? -13.305 5.910 -1.742 1.00 93.69 225 ASN A C 1
ATOM 1810 O O . ASN A 1 225 ? -14.017 6.837 -1.387 1.00 93.69 225 ASN A O 1
ATOM 1814 N N . ARG A 1 226 ? -13.525 4.660 -1.305 1.00 91.88 226 ARG A N 1
ATOM 1815 C CA . ARG A 1 226 ? -14.640 4.337 -0.391 1.00 91.88 226 ARG A CA 1
ATOM 1816 C C . ARG A 1 226 ? -14.498 4.978 0.989 1.00 91.88 226 ARG A C 1
ATOM 1818 O O . ARG A 1 226 ? -15.486 5.102 1.700 1.00 91.88 226 ARG A O 1
ATOM 1825 N N . ARG A 1 227 ? -13.290 5.407 1.367 1.00 89.56 227 ARG A N 1
ATOM 1826 C CA . ARG A 1 227 ? -13.044 6.102 2.638 1.00 89.56 227 ARG A CA 1
ATOM 1827 C C . ARG A 1 227 ? -13.828 7.414 2.774 1.00 89.56 227 ARG A C 1
ATOM 1829 O O . ARG A 1 227 ? -14.148 7.790 3.890 1.00 89.56 227 ARG A O 1
ATOM 1836 N N . THR A 1 228 ? -14.214 8.053 1.662 1.00 87.31 228 THR A N 1
ATOM 1837 C CA . THR A 1 228 ? -15.026 9.285 1.679 1.00 87.31 228 THR A CA 1
ATOM 1838 C C . THR A 1 228 ? -16.435 9.075 2.232 1.00 87.31 228 THR A C 1
ATOM 1840 O O . THR A 1 228 ? -17.172 10.034 2.390 1.00 87.31 228 THR A O 1
ATOM 1843 N N . ALA A 1 229 ? -16.848 7.830 2.483 1.00 86.75 229 ALA A N 1
ATOM 1844 C CA . ALA A 1 229 ? -18.072 7.540 3.225 1.00 86.75 229 ALA A CA 1
ATOM 1845 C C . ALA A 1 229 ? -17.939 7.861 4.731 1.00 86.75 229 ALA A C 1
ATOM 1847 O O . ALA A 1 229 ? -18.936 7.912 5.443 1.00 86.75 229 ALA A O 1
ATOM 1848 N N . LEU A 1 230 ? -16.709 8.040 5.228 1.00 81.81 230 LEU A N 1
ATOM 1849 C CA . LEU A 1 230 ? -16.387 8.267 6.640 1.00 81.81 230 LEU A CA 1
ATOM 1850 C C . LEU A 1 230 ? -15.615 9.575 6.894 1.00 81.81 230 LEU A C 1
ATOM 1852 O O . LEU A 1 230 ? -15.558 10.009 8.044 1.00 81.81 230 LEU A O 1
ATOM 1856 N N . GLU A 1 231 ? -14.998 10.152 5.854 1.00 77.50 231 GLU A N 1
ATOM 1857 C CA . GLU A 1 231 ? -14.317 11.464 5.854 1.00 77.50 231 GLU A CA 1
ATOM 1858 C C . GLU A 1 231 ? -15.300 12.601 5.545 1.00 77.50 231 GLU A C 1
ATOM 1860 O O . GLU A 1 231 ? -15.282 13.610 6.287 1.00 77.50 231 GLU A O 1
#